Protein AF-A0A667I3E1-F1 (afdb_monomer_lite)

InterPro domains:
  IPR006968 Root UVB sensitive family [PTHR12770] (97-320)
  IPR054549 Protein root UVB sensitive/RUS domain [PF04884] (97-168)
  IPR055412 Root UVB sensitive protein, C-terminal [PF24160] (170-325)

pLDDT: mean 79.39, std 20.05, range [26.83, 97.62]

Organism: Lynx canadensis (NCBI:txid61383)

Foldseek 3Di:
DPDPVPPPDAQKWKDFFPDDIKGWDQDPVQWIDIDPPPPPVCPVVVLDDDPPPDDDDDDDDDDDDDDPPPVVVVVVVDDPPPPVVDDPCVVVVVVVVVVVVVVVVVVVVVVCVVCCVVQVVPVPSVVVCVVVVVVVVVVVVVVVQLVDQDQAAELQLLLVQLLCCFAPVAGAFSNRSSVVGDPDDVPDDDQAEAAADTVCVQGGGNVSVCLQPPLDDAQKGWDQDPPSSYIYMAGAPPQALLSRSLSSSLSSLVVVLCDPRHGDPQSVVLSCVVVVDDPDDRSVSSNSSVVVCVVVVVSSVVSSVVSRHDSRDHNYDHGRMHMDGNPDPPPPPD

Sequence (334 aa):
MADASTLNRPLCCEQFGSGAARGCFAAADGSLQWEAWGWRWWDFSGAFTVKPQRLAGGAGGALGTASPPLSSLIAVFLPQGFPDSVSPDYLPYQLWDSVQETLVNLAGLLVSLLMLPLVSDCPGFSLGCFFFLTALHIYANYRAVRALVIETLNEGRLRLVLKHFLQRGEVLGPTSANQMEPLWTGFWPSQSLSLGVPLHRLTSSVFDLQQLVEGHQEPYLLRWDLSQNQVQVVLSQMAGPETILRAATHGLVLEALQGDGPLPRGLEELRNQVWAGPEKDNWVIVRDTHQVLDKLFPKFLKGLQDAGWKTEKHQLEVDEWRATWLLSPEKKVL

Secondary structure (DSSP, 8-state):
---GGGTT--SEEEEETTS--EEEEE-TTSBEEEPPP---TTGGGTT----------------------THHHHHHHSPTTTTTTS-TTHHHHHHHHHHHHHHHHHHHHHHHHHHHHHHTT-HHHHHHHHHHHHHHHHHHHHHHHHH----B--HHHHHHHHHHHHHHS-PPPHHHHHHHS-S--TTS---EEEES--HHHH-SBHHHHHHHHTT--SSEEEEEETTTTEEEEEEBTT--HHHHHHHHHHHHHHHHHHS-S---HHHHHHHHHHHT-TTS-HHHHHHHHHHHHHHHHHHHHHHHHHTT-BSSS----B-SEEEEE---------

Radius of gyration: 28.61 Å; chains: 1; bounding box: 78×68×72 Å

Structure (mmCIF, N/CA/C/O backbone):
data_AF-A0A667I3E1-F1
#
_entry.id   AF-A0A667I3E1-F1
#
loop_
_atom_site.group_PDB
_atom_site.id
_atom_site.type_symbol
_atom_site.label_atom_id
_atom_site.label_alt_id
_atom_site.label_comp_id
_atom_site.label_asym_id
_atom_site.label_entity_id
_atom_site.label_seq_id
_atom_site.pdbx_PDB_ins_code
_atom_site.Cartn_x
_atom_site.Cartn_y
_atom_site.Cartn_z
_atom_site.occupancy
_atom_site.B_iso_or_equiv
_atom_site.auth_seq_id
_atom_site.auth_comp_id
_atom_site.auth_asym_id
_atom_site.auth_atom_id
_atom_site.pdbx_PDB_model_num
ATOM 1 N N . MET A 1 1 ? -22.985 -8.022 45.041 1.00 30.23 1 MET A N 1
ATOM 2 C CA . MET A 1 1 ? -21.554 -8.366 45.149 1.00 30.23 1 MET A CA 1
ATOM 3 C C . MET A 1 1 ? -21.018 -8.462 43.734 1.00 30.23 1 MET A C 1
ATOM 5 O O . MET A 1 1 ? -21.338 -9.422 43.052 1.00 30.23 1 MET A O 1
ATOM 9 N N . ALA A 1 2 ? -20.358 -7.406 43.255 1.00 29.61 2 ALA A N 1
ATOM 10 C CA . ALA A 1 2 ? -19.676 -7.431 41.965 1.00 29.61 2 ALA A CA 1
ATOM 11 C C . ALA A 1 2 ? -18.356 -8.191 42.140 1.00 29.61 2 ALA A C 1
ATOM 13 O O . ALA A 1 2 ? -17.664 -7.993 43.138 1.00 29.61 2 ALA A O 1
ATOM 14 N N . ASP A 1 3 ? -18.070 -9.096 41.214 1.00 31.75 3 ASP A N 1
ATOM 15 C CA . ASP A 1 3 ? -16.903 -9.965 41.237 1.00 31.75 3 ASP A CA 1
ATOM 16 C C . ASP A 1 3 ? -15.610 -9.140 41.105 1.00 31.75 3 ASP A C 1
ATOM 18 O O . ASP A 1 3 ? -15.440 -8.369 40.156 1.00 31.75 3 ASP A O 1
ATOM 22 N N . ALA A 1 4 ? -14.693 -9.296 42.064 1.00 31.81 4 ALA A N 1
ATOM 23 C CA . ALA A 1 4 ? -13.429 -8.557 42.156 1.00 31.81 4 ALA A CA 1
ATOM 24 C C . ALA A 1 4 ? -12.451 -8.872 40.999 1.00 31.81 4 ALA A C 1
ATOM 26 O O . ALA A 1 4 ? -11.386 -8.267 40.899 1.00 31.81 4 ALA A O 1
ATOM 27 N N . SER A 1 5 ? -12.822 -9.790 40.102 1.00 38.06 5 SER A N 1
ATOM 28 C CA . SER A 1 5 ? -12.090 -10.163 38.889 1.00 38.06 5 SER A CA 1
ATOM 29 C C . SER A 1 5 ? -12.210 -9.149 37.734 1.00 38.06 5 SER A C 1
ATOM 31 O O . SER A 1 5 ? -11.405 -9.187 36.802 1.00 38.06 5 SER A O 1
ATOM 33 N N . THR A 1 6 ? -13.172 -8.216 37.786 1.00 42.34 6 THR A N 1
ATOM 34 C CA . THR A 1 6 ? -13.387 -7.205 36.724 1.00 42.34 6 THR A CA 1
ATOM 35 C C . THR A 1 6 ? -12.554 -5.929 36.857 1.00 42.34 6 THR A C 1
ATOM 37 O O . THR A 1 6 ? -12.471 -5.174 35.893 1.00 42.34 6 THR A O 1
ATOM 40 N N . LEU A 1 7 ? -11.891 -5.684 37.994 1.00 46.09 7 LEU A N 1
ATOM 41 C CA . LEU A 1 7 ? -11.218 -4.398 38.237 1.00 46.09 7 LEU A CA 1
ATOM 42 C C . LEU A 1 7 ? -9.814 -4.271 37.609 1.00 46.09 7 LEU A C 1
ATOM 44 O O . LEU A 1 7 ? -9.254 -3.183 37.619 1.00 46.09 7 LEU A O 1
ATOM 48 N N . ASN A 1 8 ? -9.250 -5.358 37.068 1.00 56.66 8 ASN A N 1
ATOM 49 C CA . ASN A 1 8 ? -7.855 -5.415 36.597 1.00 56.66 8 ASN A CA 1
ATOM 50 C C . ASN A 1 8 ? -7.697 -5.817 35.120 1.00 56.66 8 ASN A C 1
ATOM 52 O O . ASN A 1 8 ? -6.588 -6.132 34.689 1.00 56.66 8 ASN A O 1
ATOM 56 N N . ARG A 1 9 ? -8.778 -5.853 34.329 1.00 69.50 9 ARG A N 1
ATOM 57 C CA . ARG A 1 9 ? -8.648 -6.110 32.887 1.00 69.50 9 ARG A CA 1
ATOM 58 C C . ARG A 1 9 ? -8.286 -4.814 32.153 1.00 69.50 9 ARG A C 1
ATOM 60 O O . ARG A 1 9 ? -8.956 -3.808 32.383 1.00 69.50 9 ARG A O 1
ATOM 67 N N . PRO A 1 10 ? -7.264 -4.825 31.278 1.00 80.75 10 PRO A N 1
ATOM 68 C CA . PRO A 1 10 ? -6.923 -3.658 30.477 1.00 80.75 10 PRO A CA 1
ATOM 69 C C . PRO A 1 10 ? -8.082 -3.299 29.538 1.00 80.75 10 PRO A C 1
ATOM 71 O O . PRO A 1 10 ? -8.736 -4.179 28.976 1.00 80.75 10 PRO A O 1
ATOM 74 N N . LEU A 1 11 ? -8.339 -2.000 29.376 1.00 86.69 11 LEU A N 1
ATOM 75 C CA . LEU A 1 11 ? -9.376 -1.469 28.479 1.00 86.69 11 LEU A CA 1
ATOM 76 C C . LEU A 1 11 ? -9.001 -1.657 27.010 1.00 86.69 11 LEU A C 1
ATOM 78 O O . LEU A 1 11 ? -9.856 -1.833 26.144 1.00 86.69 11 LEU A O 1
ATOM 82 N N . CYS A 1 12 ? -7.708 -1.604 26.731 1.00 88.69 12 CYS A N 1
ATOM 83 C CA . CYS A 1 12 ? -7.139 -1.850 25.425 1.00 88.69 12 CYS A CA 1
ATOM 84 C C . CYS A 1 12 ? -5.748 -2.454 25.574 1.00 88.69 12 CYS A C 1
ATOM 86 O O . CYS A 1 12 ? -5.124 -2.331 26.624 1.00 88.69 12 CYS A O 1
ATOM 88 N N . CYS A 1 13 ? -5.265 -3.112 24.530 1.00 90.81 13 CYS A N 1
ATOM 89 C CA . CYS A 1 13 ? -3.910 -3.636 24.464 1.00 90.81 13 CYS A CA 1
ATOM 90 C C . CYS A 1 13 ? -3.314 -3.323 23.096 1.00 90.81 13 CYS A C 1
ATOM 92 O O . CYS A 1 13 ? -4.041 -3.293 22.104 1.00 90.81 13 CYS A O 1
ATOM 94 N N . GLU A 1 14 ? -2.000 -3.152 23.034 1.00 91.81 14 GLU A N 1
ATOM 95 C CA . GLU A 1 14 ? -1.235 -3.071 21.787 1.00 91.81 14 GLU A CA 1
ATOM 96 C C . GLU A 1 14 ? -0.091 -4.092 21.797 1.00 91.81 14 GLU A C 1
ATOM 98 O O . GLU A 1 14 ? 0.457 -4.413 22.850 1.00 91.81 14 GLU A O 1
ATOM 103 N N . GLN A 1 15 ? 0.267 -4.624 20.636 1.00 90.25 15 GLN A N 1
ATOM 104 C CA . GLN A 1 15 ? 1.327 -5.612 20.456 1.00 90.25 15 GLN A CA 1
ATOM 105 C C . GLN A 1 15 ? 2.075 -5.300 19.161 1.00 90.25 15 GLN A C 1
ATOM 107 O O . GLN A 1 15 ? 1.447 -4.967 18.160 1.00 90.25 15 GLN A O 1
ATOM 112 N N . PHE A 1 16 ? 3.400 -5.424 19.178 1.00 88.56 16 PHE A N 1
ATOM 113 C CA . PHE A 1 16 ? 4.232 -5.330 17.981 1.00 88.56 16 PHE A CA 1
ATOM 114 C C . PHE A 1 16 ? 4.726 -6.721 17.583 1.00 88.56 16 PHE A C 1
ATOM 116 O O . PHE A 1 16 ? 5.379 -7.389 18.394 1.00 88.56 16 PHE A O 1
ATOM 123 N N . GLY A 1 17 ? 4.405 -7.160 16.364 1.00 85.94 17 GLY A N 1
ATOM 124 C CA . GLY A 1 17 ? 4.820 -8.464 15.848 1.00 85.94 17 GLY A CA 1
ATOM 125 C C . GLY A 1 17 ? 4.435 -9.606 16.795 1.00 85.94 17 GLY A C 1
ATOM 126 O O . GLY A 1 17 ? 3.307 -9.679 17.282 1.00 85.94 17 GLY A O 1
ATOM 127 N N . SER A 1 18 ? 5.392 -10.482 17.110 1.00 81.88 18 SER A N 1
ATOM 128 C CA . SER A 1 18 ? 5.218 -11.577 18.078 1.00 81.88 18 SER A CA 1
ATOM 129 C C . SER A 1 18 ? 5.598 -11.213 19.524 1.00 81.88 18 SER A C 1
ATOM 131 O O . SER A 1 18 ? 5.752 -12.109 20.355 1.00 81.88 18 SER A O 1
ATOM 133 N N . GLY A 1 19 ? 5.810 -9.928 19.833 1.00 80.88 19 GLY A N 1
ATOM 134 C CA . GLY A 1 19 ? 6.231 -9.455 21.158 1.00 80.88 19 GLY A CA 1
ATOM 135 C C . GLY A 1 19 ? 5.144 -9.572 22.234 1.00 80.88 19 GLY A C 1
ATOM 136 O O . GLY A 1 19 ? 4.021 -9.977 21.959 1.00 80.88 19 GLY A O 1
ATOM 137 N N . ALA A 1 20 ? 5.452 -9.203 23.480 1.00 83.44 20 ALA A N 1
ATOM 138 C CA . ALA A 1 20 ? 4.442 -9.164 24.540 1.00 83.44 20 ALA A CA 1
ATOM 139 C C . ALA A 1 20 ? 3.427 -8.034 24.296 1.00 83.44 20 ALA A C 1
ATOM 141 O O . ALA A 1 20 ? 3.804 -6.923 23.920 1.00 83.44 20 ALA A O 1
ATOM 142 N N . ALA A 1 21 ? 2.143 -8.316 24.531 1.00 86.31 21 ALA A N 1
ATOM 143 C CA . ALA A 1 21 ? 1.107 -7.293 24.500 1.00 86.31 21 ALA A CA 1
ATOM 144 C C . ALA A 1 21 ? 1.228 -6.371 25.721 1.00 86.31 21 ALA A C 1
ATOM 146 O O . ALA A 1 21 ? 1.493 -6.828 26.833 1.00 86.31 21 ALA A O 1
ATOM 147 N N . ARG A 1 22 ? 1.002 -5.080 25.498 1.00 88.62 22 ARG A N 1
ATOM 148 C CA . ARG A 1 22 ? 1.007 -4.020 26.502 1.00 88.62 22 ARG A CA 1
ATOM 149 C C . ARG A 1 22 ? -0.415 -3.537 26.739 1.00 88.62 22 ARG A C 1
ATOM 151 O O . ARG A 1 22 ? -1.063 -3.082 25.795 1.00 88.62 22 ARG A O 1
ATOM 158 N N . GLY A 1 23 ? -0.882 -3.608 27.982 1.00 88.88 23 GLY A N 1
ATOM 159 C CA . GLY A 1 23 ? -2.202 -3.127 28.382 1.00 88.88 23 GLY A CA 1
ATOM 160 C C . GLY A 1 23 ? -2.281 -1.607 28.560 1.00 88.88 23 GLY A C 1
ATOM 161 O O . GLY A 1 23 ? -1.286 -0.930 28.839 1.00 88.88 23 GLY A O 1
ATOM 162 N N . CYS A 1 24 ? -3.494 -1.078 28.430 1.00 89.38 24 CYS A N 1
ATOM 163 C CA . CYS A 1 24 ? -3.870 0.293 28.740 1.00 89.38 24 CYS A CA 1
ATOM 164 C C . CYS A 1 24 ? -5.027 0.313 29.755 1.00 89.38 24 CYS A C 1
ATOM 166 O O . CYS A 1 24 ? -5.925 -0.535 29.721 1.00 89.38 24 CYS A O 1
ATOM 168 N N . PHE A 1 25 ? -5.027 1.302 30.644 1.00 89.12 25 PHE A N 1
ATOM 169 C CA . PHE A 1 25 ? -5.990 1.478 31.728 1.00 89.12 25 PHE A CA 1
ATOM 170 C C . PHE A 1 25 ? -6.472 2.927 31.789 1.00 89.12 25 PHE A C 1
ATOM 172 O O . PHE A 1 25 ? -5.750 3.851 31.418 1.00 89.12 25 PHE A O 1
ATOM 179 N N . ALA A 1 26 ? -7.691 3.134 32.283 1.00 87.00 26 ALA A N 1
ATOM 180 C CA . ALA A 1 26 ? -8.203 4.472 32.548 1.00 87.00 26 ALA A CA 1
ATOM 181 C C . ALA A 1 26 ? -7.599 5.016 33.844 1.00 87.00 26 ALA A C 1
ATOM 183 O O . ALA A 1 26 ? -7.729 4.399 34.903 1.00 87.00 26 ALA A O 1
ATOM 184 N N . ALA A 1 27 ? -6.985 6.190 33.768 1.00 86.50 27 ALA A N 1
ATOM 185 C CA . ALA A 1 27 ? -6.643 6.978 34.938 1.00 86.50 27 ALA A CA 1
ATOM 186 C C . ALA A 1 27 ? -7.872 7.721 35.483 1.00 86.50 27 ALA A C 1
ATOM 188 O O . ALA A 1 27 ? -8.883 7.895 34.801 1.00 86.50 27 ALA A O 1
ATOM 189 N N . ALA A 1 28 ? -7.775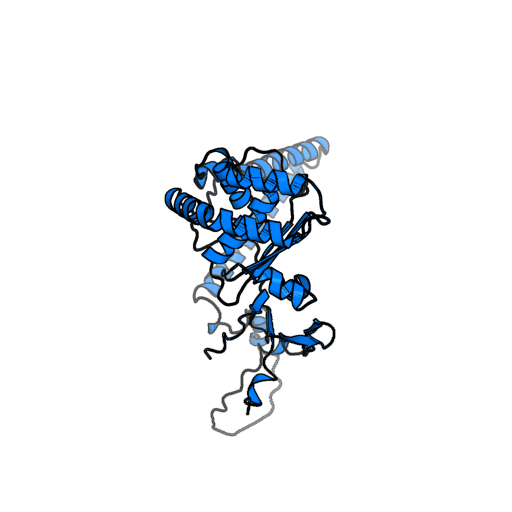 8.192 36.728 1.00 82.31 28 ALA A N 1
ATOM 190 C CA . ALA A 1 28 ? -8.856 8.916 37.398 1.00 82.31 28 ALA A CA 1
ATOM 191 C C . ALA A 1 28 ? -9.227 10.247 36.713 1.00 82.31 28 ALA A C 1
ATOM 193 O O . ALA A 1 28 ? -10.340 10.733 36.890 1.00 82.31 28 ALA A O 1
ATOM 194 N N . ASP A 1 29 ? -8.313 10.823 35.928 1.00 84.19 29 ASP A N 1
ATOM 195 C CA . ASP A 1 29 ? -8.517 12.038 35.130 1.00 84.19 29 ASP A CA 1
ATOM 196 C C . ASP A 1 29 ? -9.099 11.757 33.728 1.00 84.19 29 ASP A C 1
ATOM 198 O O . ASP A 1 29 ? -9.299 12.684 32.947 1.00 84.19 29 ASP A O 1
ATOM 202 N N . GLY A 1 30 ? -9.374 10.488 33.400 1.00 81.44 30 GLY A N 1
ATOM 203 C CA . GLY A 1 30 ? -9.869 10.065 32.089 1.00 81.44 30 GLY A CA 1
ATOM 204 C C . GLY A 1 30 ? -8.783 9.875 31.024 1.00 81.44 30 GLY A C 1
ATOM 205 O O . GLY A 1 30 ? -9.112 9.522 29.886 1.00 81.44 30 GLY A O 1
ATOM 206 N N . SER A 1 31 ? -7.503 10.067 31.362 1.00 87.50 31 SER A N 1
ATOM 207 C CA . SER A 1 31 ? -6.384 9.748 30.470 1.00 87.50 31 SER A CA 1
ATOM 208 C C . SER A 1 31 ? -6.145 8.236 30.375 1.00 87.50 31 SER A C 1
ATOM 210 O O . SER A 1 31 ? -6.500 7.466 31.273 1.00 87.50 31 SER A O 1
ATOM 212 N N . LEU A 1 32 ? -5.556 7.788 29.266 1.00 87.50 32 LEU A N 1
ATOM 213 C CA . LEU A 1 32 ? -5.119 6.405 29.092 1.00 87.50 32 LEU A CA 1
ATOM 214 C C . LEU A 1 32 ? -3.691 6.245 29.613 1.00 87.50 32 LEU A C 1
ATOM 216 O O . LEU A 1 32 ? -2.737 6.787 29.052 1.00 87.50 32 LEU A O 1
ATOM 220 N N . GLN A 1 33 ? -3.544 5.456 30.672 1.00 88.00 33 GLN A N 1
ATOM 221 C CA . GLN A 1 33 ? -2.253 5.031 31.193 1.00 88.00 33 GLN A CA 1
ATOM 222 C C . GLN A 1 33 ? -1.874 3.681 30.614 1.00 88.00 33 GLN A C 1
ATOM 224 O O . GLN A 1 33 ? -2.677 2.756 30.563 1.00 88.00 33 GLN A O 1
ATOM 229 N N . TRP A 1 34 ? -0.624 3.562 30.200 1.00 87.62 34 TRP A N 1
ATOM 230 C CA . TRP A 1 34 ? -0.115 2.359 29.569 1.00 87.62 34 TRP A CA 1
ATOM 231 C C . TRP A 1 34 ? 0.819 1.624 30.515 1.00 87.62 34 TRP A C 1
ATOM 233 O O . TRP A 1 34 ? 1.606 2.258 31.222 1.00 87.62 34 TRP A O 1
ATOM 243 N N . GLU A 1 35 ? 0.788 0.294 30.478 1.00 86.88 35 GLU A N 1
ATOM 244 C CA . GLU A 1 35 ? 1.755 -0.521 31.210 1.00 86.88 35 GLU A CA 1
ATOM 245 C C . GLU A 1 35 ? 3.183 -0.106 30.847 1.00 86.88 35 GLU A C 1
ATOM 247 O O . GLU A 1 35 ? 3.474 0.304 29.717 1.00 86.88 35 GLU A O 1
ATOM 252 N N . ALA A 1 36 ? 4.102 -0.173 31.806 1.00 76.19 36 ALA A N 1
ATOM 253 C CA . ALA A 1 36 ? 5.504 0.036 31.491 1.00 76.19 36 ALA A CA 1
ATOM 254 C C . ALA A 1 36 ? 5.940 -1.074 30.532 1.00 76.19 36 ALA A C 1
ATOM 256 O O . ALA A 1 36 ? 5.776 -2.258 30.826 1.00 76.19 36 ALA A O 1
ATOM 257 N N . TRP A 1 37 ? 6.506 -0.696 29.387 1.00 63.50 37 TRP A N 1
ATOM 258 C CA . TRP A 1 37 ? 7.160 -1.675 28.539 1.00 63.50 37 TRP A CA 1
ATOM 259 C C . TRP A 1 37 ? 8.288 -2.316 29.346 1.00 63.50 37 TRP A C 1
ATOM 261 O O . TRP A 1 37 ? 9.248 -1.641 29.726 1.00 63.50 37 TRP A O 1
ATOM 271 N N . GLY A 1 38 ? 8.184 -3.617 29.597 1.00 50.59 38 GLY A N 1
ATOM 272 C CA . GLY A 1 38 ? 9.293 -4.410 30.103 1.00 50.59 38 GLY A CA 1
ATOM 273 C C . GLY A 1 38 ? 10.354 -4.564 29.018 1.00 50.59 38 GLY A C 1
ATOM 274 O O . GLY A 1 38 ? 10.526 -5.658 28.499 1.00 50.59 38 GLY A O 1
ATOM 275 N N . TRP A 1 39 ? 11.043 -3.481 28.643 1.00 43.84 39 TRP A N 1
ATOM 276 C CA . TRP A 1 39 ? 12.208 -3.538 27.763 1.00 43.84 39 TRP A CA 1
ATOM 277 C C . TRP A 1 39 ? 13.323 -4.277 28.499 1.00 43.84 39 TRP A C 1
ATOM 279 O O . TRP A 1 39 ? 14.148 -3.682 29.191 1.00 43.84 39 TRP A O 1
ATOM 289 N N . ARG A 1 40 ? 13.362 -5.600 28.363 1.00 39.19 40 ARG A N 1
ATOM 290 C CA . ARG A 1 40 ? 14.590 -6.348 28.588 1.00 39.19 40 ARG A CA 1
ATOM 291 C C . ARG A 1 40 ? 15.355 -6.305 27.271 1.00 39.19 40 ARG A C 1
ATOM 293 O O . ARG A 1 40 ? 15.031 -7.015 26.332 1.00 39.19 40 ARG A O 1
ATOM 300 N N . TRP A 1 41 ? 16.400 -5.490 27.210 1.00 37.59 41 TRP A N 1
ATOM 301 C CA . TRP A 1 41 ? 17.408 -5.476 26.137 1.00 37.59 41 TRP A CA 1
ATOM 302 C C . TRP A 1 41 ? 17.938 -6.859 25.685 1.00 37.59 41 TRP A C 1
ATOM 304 O O . TRP A 1 41 ? 18.477 -6.963 24.590 1.00 37.59 41 TRP A O 1
ATOM 314 N N . TRP A 1 42 ? 17.766 -7.925 26.479 1.00 37.28 42 TRP A N 1
ATOM 315 C CA . TRP A 1 42 ? 18.133 -9.302 26.131 1.00 37.28 42 TRP A CA 1
ATOM 316 C C . TRP A 1 42 ? 16.988 -10.132 25.527 1.00 37.28 42 TRP A C 1
ATOM 318 O O . TRP A 1 42 ? 17.209 -11.295 25.209 1.00 37.28 42 TRP A O 1
ATOM 328 N N . ASP A 1 43 ? 15.775 -9.600 25.352 1.00 37.31 43 ASP A N 1
ATOM 329 C CA . ASP A 1 43 ? 14.671 -10.360 24.738 1.00 37.31 43 ASP A CA 1
ATOM 330 C C . ASP A 1 43 ? 14.791 -10.445 23.200 1.00 37.31 43 ASP A C 1
ATOM 332 O O . ASP A 1 43 ? 14.116 -11.256 22.575 1.00 37.31 43 ASP A O 1
ATOM 336 N N . PHE A 1 44 ? 15.760 -9.743 22.594 1.00 36.78 44 PHE A N 1
ATOM 337 C CA . PHE A 1 44 ? 16.277 -10.079 21.256 1.00 36.78 44 PHE A CA 1
ATOM 338 C C . PHE A 1 44 ? 17.177 -11.333 21.253 1.00 36.78 44 PHE A C 1
ATOM 340 O O . PHE A 1 44 ? 17.502 -11.859 20.191 1.00 36.78 44 PHE A O 1
ATOM 347 N N . SER A 1 45 ? 17.552 -11.861 22.425 1.00 30.16 45 SER A N 1
ATOM 348 C CA . SER A 1 45 ? 18.402 -13.055 22.567 1.00 30.16 45 SER A CA 1
ATOM 349 C C . SER A 1 45 ? 17.606 -14.365 22.680 1.00 30.16 45 SER A C 1
ATOM 351 O O . SER A 1 45 ? 18.197 -15.439 22.798 1.00 30.16 45 SER A O 1
ATOM 353 N N . GLY A 1 46 ? 16.269 -14.312 22.616 1.00 32.81 46 GLY A N 1
ATOM 354 C CA . GLY A 1 46 ? 15.390 -15.485 22.714 1.00 32.81 46 GLY A CA 1
ATOM 355 C C . GLY A 1 46 ? 15.473 -16.469 21.538 1.00 32.81 46 GLY A C 1
ATOM 356 O O . GLY A 1 46 ? 14.999 -17.595 21.663 1.00 32.81 46 GLY A O 1
ATOM 357 N N . ALA A 1 47 ? 16.118 -16.096 20.428 1.00 36.97 47 ALA A N 1
ATOM 358 C CA . ALA A 1 47 ? 16.342 -16.993 19.291 1.00 36.97 47 ALA A CA 1
ATOM 359 C C . ALA A 1 47 ? 17.472 -18.021 19.520 1.00 36.97 47 ALA A C 1
ATOM 361 O O . ALA A 1 47 ? 17.637 -18.938 18.721 1.00 36.97 47 ALA A O 1
ATOM 362 N N . PHE A 1 48 ? 18.228 -17.930 20.622 1.00 29.92 48 PHE A N 1
ATOM 363 C CA . PHE A 1 48 ? 19.368 -18.817 20.868 1.00 29.92 48 PHE A CA 1
ATOM 364 C C . PHE A 1 48 ? 19.485 -19.276 22.315 1.00 29.92 48 PHE A C 1
ATOM 366 O O . PHE A 1 48 ? 20.434 -18.954 23.024 1.00 29.92 48 PHE A O 1
ATOM 373 N N . THR A 1 49 ? 18.563 -20.124 22.751 1.00 26.83 49 THR A N 1
ATOM 374 C CA . THR A 1 49 ? 18.895 -21.092 23.802 1.00 26.83 49 THR A CA 1
ATOM 375 C C . THR A 1 49 ? 18.390 -22.466 23.389 1.00 26.83 49 THR A C 1
ATOM 377 O O . THR A 1 49 ? 17.325 -22.926 23.791 1.00 26.83 49 THR A O 1
ATOM 380 N N . VAL A 1 50 ? 19.177 -23.157 22.558 1.00 33.84 50 VAL A N 1
ATOM 381 C CA . VAL A 1 50 ? 19.009 -24.602 22.393 1.00 33.84 50 VAL A CA 1
ATOM 382 C C . VAL A 1 50 ? 19.328 -25.240 23.739 1.00 33.84 50 VAL A C 1
ATOM 384 O O . VAL A 1 50 ? 20.465 -25.224 24.210 1.00 33.84 50 VAL A O 1
ATOM 387 N N . LYS A 1 51 ? 18.297 -25.789 24.377 1.00 27.03 51 LYS A N 1
ATOM 388 C CA . LYS A 1 51 ? 18.415 -26.660 25.542 1.00 27.03 51 LYS A CA 1
ATOM 389 C C . LYS A 1 51 ? 19.150 -27.926 25.082 1.00 27.03 51 LYS A C 1
ATOM 391 O O . LYS A 1 51 ? 18.592 -28.655 24.263 1.00 27.03 51 LYS A O 1
ATOM 396 N N . PRO A 1 52 ? 20.375 -28.219 25.551 1.00 28.44 52 PRO A N 1
ATOM 397 C CA . PRO A 1 52 ? 21.062 -29.424 25.122 1.00 28.44 52 PRO A CA 1
ATOM 398 C C . PRO A 1 52 ? 20.325 -30.625 25.714 1.00 28.44 52 PRO A C 1
ATOM 400 O O . PRO A 1 52 ? 20.290 -30.826 26.933 1.00 28.44 52 PRO A O 1
ATOM 403 N N . GLN A 1 53 ? 19.697 -31.414 24.845 1.00 30.27 53 GLN A N 1
ATOM 404 C CA . GLN A 1 53 ? 19.121 -32.690 25.225 1.00 30.27 53 GLN A CA 1
ATOM 405 C C . GLN A 1 53 ? 20.275 -33.648 25.522 1.00 30.27 53 GLN A C 1
ATOM 407 O O . GLN A 1 53 ? 20.995 -34.109 24.642 1.00 30.27 53 GLN A O 1
ATOM 412 N N . ARG A 1 54 ? 20.485 -33.870 26.819 1.00 28.31 54 ARG A N 1
ATOM 413 C CA . ARG A 1 54 ? 21.504 -34.743 27.393 1.00 28.31 54 ARG A CA 1
ATOM 414 C C . ARG A 1 54 ? 21.211 -36.189 26.969 1.00 28.31 54 ARG A C 1
ATOM 416 O O . ARG A 1 54 ? 20.387 -36.851 27.594 1.00 28.31 54 ARG A O 1
ATOM 423 N N . LEU A 1 55 ? 21.874 -36.673 25.919 1.00 31.59 55 LEU A N 1
ATOM 424 C CA . LEU A 1 55 ? 21.985 -38.106 25.649 1.00 31.59 55 LEU A CA 1
ATOM 425 C C . LEU A 1 55 ? 23.104 -38.672 26.529 1.00 31.59 55 LEU A C 1
ATOM 427 O O . LEU A 1 55 ? 24.220 -38.159 26.566 1.00 31.59 55 LEU A O 1
ATOM 431 N N . ALA A 1 56 ? 22.750 -39.684 27.311 1.00 32.00 56 ALA A N 1
ATOM 432 C CA . ALA A 1 56 ? 23.629 -40.374 28.234 1.00 32.00 56 ALA A CA 1
ATOM 433 C C . ALA A 1 56 ? 24.620 -41.286 27.494 1.00 32.00 56 ALA A C 1
ATOM 435 O O . ALA A 1 56 ? 24.227 -41.995 26.572 1.00 32.00 56 ALA A O 1
ATOM 436 N N . GLY A 1 57 ? 25.862 -41.348 27.986 1.00 29.02 57 GLY A N 1
ATOM 437 C CA . GLY A 1 57 ? 26.729 -42.513 27.798 1.00 29.02 57 GLY A CA 1
ATOM 438 C C . GLY A 1 57 ? 28.209 -42.215 27.558 1.00 29.02 57 GLY A C 1
ATOM 439 O O . GLY A 1 57 ? 28.575 -41.722 26.502 1.00 29.02 57 GLY A O 1
ATOM 440 N N . GLY A 1 58 ? 29.052 -42.658 28.497 1.00 27.64 58 GLY A N 1
ATOM 441 C CA . GLY A 1 58 ? 30.377 -43.204 28.174 1.00 27.64 58 GLY A CA 1
ATOM 442 C C . GLY A 1 58 ? 31.579 -42.293 28.410 1.00 27.64 58 GLY A C 1
ATOM 443 O O . GLY A 1 58 ? 31.743 -41.270 27.766 1.00 27.64 58 GLY A O 1
ATOM 444 N N . ALA A 1 59 ? 32.437 -42.709 29.337 1.00 30.80 59 ALA A N 1
ATOM 445 C CA . ALA A 1 59 ? 33.637 -42.028 29.803 1.00 30.80 59 ALA A CA 1
ATOM 446 C C . ALA A 1 59 ? 34.866 -42.202 28.888 1.00 30.80 59 ALA A C 1
ATOM 448 O O . ALA A 1 59 ? 35.006 -43.231 28.233 1.00 30.80 59 ALA A O 1
ATOM 449 N N . GLY A 1 60 ? 35.825 -41.271 29.003 1.00 27.72 60 GLY A N 1
ATOM 450 C CA . GLY A 1 60 ? 37.254 -41.575 28.851 1.00 27.72 60 GLY A CA 1
ATOM 451 C C . GLY A 1 60 ? 38.072 -40.635 27.958 1.00 27.72 60 GLY A C 1
ATOM 452 O O . GLY A 1 60 ? 38.004 -40.732 26.744 1.00 27.72 60 GLY A O 1
ATOM 453 N N . GLY A 1 61 ? 38.966 -39.854 28.578 1.00 27.11 61 GLY A N 1
ATOM 454 C CA . GLY A 1 61 ? 40.350 -39.749 28.095 1.00 27.11 61 GLY A CA 1
ATOM 455 C C . GLY A 1 61 ? 40.778 -38.537 27.254 1.00 27.11 61 GLY A C 1
ATOM 456 O O . GLY A 1 61 ? 40.548 -38.485 26.058 1.00 27.11 61 GLY A O 1
ATOM 457 N N . ALA A 1 62 ? 41.603 -37.708 27.901 1.00 29.92 62 ALA A N 1
ATOM 458 C CA . ALA A 1 62 ? 42.860 -37.131 27.406 1.00 29.92 62 ALA A CA 1
ATOM 459 C C . ALA A 1 62 ? 42.885 -35.909 26.457 1.00 29.92 62 ALA A C 1
ATOM 461 O O . ALA A 1 62 ? 42.142 -35.744 25.499 1.00 29.92 62 ALA A O 1
ATOM 462 N N . LEU A 1 63 ? 43.861 -35.071 26.810 1.00 40.31 63 LEU A N 1
ATOM 463 C CA . LEU A 1 63 ? 44.323 -33.795 26.285 1.00 40.31 63 LEU A CA 1
ATOM 464 C C . LEU A 1 63 ? 44.808 -33.898 24.827 1.00 40.31 63 LEU A C 1
ATOM 466 O O . LEU A 1 63 ? 45.649 -34.737 24.513 1.00 40.31 63 LEU A O 1
ATOM 470 N N . GLY A 1 64 ? 44.348 -32.989 23.966 1.00 30.91 64 GLY A N 1
ATOM 471 C CA . GLY A 1 64 ? 44.846 -32.835 22.601 1.00 30.91 64 GLY A CA 1
ATOM 472 C C . GLY A 1 64 ? 44.643 -31.406 22.112 1.00 30.91 64 GLY A C 1
ATOM 473 O O . GLY A 1 64 ? 43.518 -30.933 21.987 1.00 30.91 64 GLY A O 1
ATOM 474 N N . THR A 1 65 ? 45.747 -30.707 21.863 1.00 44.56 65 THR A N 1
ATOM 475 C CA . THR A 1 65 ? 45.801 -29.424 21.159 1.00 44.56 65 THR A CA 1
ATOM 476 C C . THR A 1 65 ? 45.197 -29.585 19.765 1.00 44.56 65 THR A C 1
ATOM 478 O O . THR A 1 65 ? 45.796 -30.241 18.915 1.00 44.56 65 THR A O 1
ATOM 481 N N . ALA A 1 66 ? 44.025 -29.002 19.525 1.00 38.28 66 ALA A N 1
ATOM 482 C CA . ALA A 1 66 ? 43.369 -29.021 18.225 1.00 38.28 66 ALA A CA 1
ATOM 483 C C . ALA A 1 66 ? 43.099 -27.585 17.770 1.00 38.28 66 ALA A C 1
ATOM 485 O O . ALA A 1 66 ? 42.442 -26.807 18.460 1.00 38.28 66 ALA A O 1
ATOM 486 N N . SER A 1 67 ? 43.635 -27.246 16.600 1.00 45.31 67 SER A N 1
ATOM 487 C CA . SER A 1 67 ? 43.233 -26.105 15.779 1.00 45.31 67 SER A CA 1
ATOM 488 C C . SER A 1 67 ? 41.701 -26.009 15.727 1.00 45.31 67 SER A C 1
ATOM 490 O O . SER A 1 67 ? 41.048 -27.058 15.709 1.00 45.31 67 SER A O 1
ATOM 492 N N . PRO A 1 68 ? 41.094 -24.807 15.676 1.00 47.72 68 PRO A N 1
ATOM 493 C CA . PRO A 1 68 ? 39.644 -24.717 15.574 1.00 47.72 68 PRO A CA 1
ATOM 494 C C . PRO A 1 68 ? 39.181 -25.466 14.313 1.00 47.72 68 PRO A C 1
ATOM 496 O O . PRO A 1 68 ? 39.786 -25.293 13.248 1.00 47.72 68 PRO A O 1
ATOM 499 N N . PRO A 1 69 ? 38.154 -26.331 14.410 1.00 57.47 69 PRO A N 1
ATOM 500 C CA . PRO A 1 69 ? 37.671 -27.074 13.262 1.00 57.47 69 PRO A CA 1
ATOM 501 C C . PRO A 1 69 ? 37.099 -26.083 12.249 1.00 57.47 69 PRO A C 1
ATOM 503 O O . PRO A 1 69 ? 36.410 -25.130 12.615 1.00 57.47 69 PRO A O 1
ATOM 506 N N . LEU A 1 70 ? 37.350 -26.333 10.963 1.00 55.25 70 LEU A N 1
ATOM 507 C CA . LEU A 1 70 ? 36.819 -25.558 9.835 1.00 55.25 70 LEU A CA 1
ATOM 508 C C . LEU A 1 70 ? 35.295 -25.305 9.940 1.00 55.25 70 LEU A C 1
ATOM 510 O O . LEU A 1 70 ? 34.793 -24.332 9.382 1.00 55.25 70 LEU A O 1
ATOM 514 N N . SER A 1 71 ? 34.565 -26.134 10.702 1.00 57.66 71 SER A N 1
ATOM 515 C CA . SER A 1 71 ? 33.131 -25.979 10.961 1.00 57.66 71 SER A CA 1
ATOM 516 C C . SER A 1 71 ? 32.768 -24.667 11.663 1.00 57.66 71 SER A C 1
ATOM 518 O O . SER A 1 71 ? 31.694 -24.132 11.406 1.00 57.66 71 SER A O 1
ATOM 520 N N . SER A 1 72 ? 33.644 -24.121 12.514 1.00 60.25 72 SER A N 1
ATOM 521 C CA . SER A 1 72 ? 33.366 -22.875 13.245 1.00 60.25 72 SER A CA 1
ATOM 522 C C . SER A 1 72 ? 33.406 -21.640 12.345 1.00 60.25 72 SER A C 1
ATOM 524 O O . SER A 1 72 ? 32.702 -20.674 12.614 1.00 60.25 72 SER A O 1
ATOM 526 N N . LEU A 1 73 ? 34.193 -21.669 11.265 1.00 58.97 73 LEU A N 1
ATOM 527 C CA . LEU A 1 73 ? 34.216 -20.589 10.273 1.00 58.97 73 LEU A CA 1
ATOM 528 C C . LEU A 1 73 ? 33.009 -20.674 9.336 1.00 58.97 73 LEU A C 1
ATOM 530 O O . LEU A 1 73 ? 32.414 -19.652 9.022 1.00 58.97 73 LEU A O 1
ATOM 534 N N . ILE A 1 74 ? 32.602 -21.884 8.948 1.00 63.16 74 ILE A N 1
ATOM 535 C CA . ILE A 1 74 ? 31.422 -22.107 8.099 1.00 63.16 74 ILE A CA 1
ATOM 536 C C . ILE A 1 74 ? 30.134 -21.665 8.813 1.00 63.16 74 ILE A C 1
ATOM 538 O O . ILE A 1 74 ? 29.253 -21.092 8.179 1.00 63.16 74 ILE A O 1
ATOM 542 N N . ALA A 1 75 ? 30.047 -21.847 10.135 1.00 62.03 75 ALA A N 1
ATOM 543 C CA . ALA A 1 75 ? 28.895 -21.426 10.936 1.00 62.03 75 ALA A CA 1
ATOM 544 C C . ALA A 1 75 ? 28.636 -19.905 10.921 1.00 62.03 75 ALA A C 1
ATOM 546 O O . ALA A 1 75 ? 27.509 -19.489 11.164 1.00 62.03 75 ALA A O 1
ATOM 547 N N . VAL A 1 76 ? 29.647 -19.078 10.614 1.00 70.69 76 VAL A N 1
ATOM 548 C CA . VAL A 1 76 ? 29.489 -17.617 10.457 1.00 70.69 76 VAL A CA 1
ATOM 549 C C . VAL A 1 76 ? 28.774 -17.262 9.149 1.00 70.69 76 VAL A C 1
ATOM 551 O O . VAL A 1 76 ? 28.108 -16.234 9.072 1.00 70.69 76 VAL A O 1
ATOM 554 N N . PHE A 1 77 ? 28.891 -18.112 8.127 1.00 68.94 77 PHE A N 1
ATOM 555 C CA . PHE A 1 77 ? 28.341 -17.879 6.789 1.00 68.94 77 PHE A CA 1
ATOM 556 C C . PHE A 1 77 ? 27.029 -18.627 6.530 1.00 68.94 77 PHE A C 1
ATOM 558 O O . PHE A 1 77 ? 26.476 -18.519 5.439 1.00 68.94 77 PHE A O 1
ATOM 565 N N . LEU A 1 78 ? 26.528 -19.386 7.510 1.00 75.12 78 LEU A N 1
ATOM 566 C CA . LEU A 1 78 ? 25.272 -20.118 7.397 1.00 75.12 78 LEU A CA 1
ATOM 567 C C . LEU A 1 78 ? 24.144 -19.406 8.157 1.00 75.12 78 LEU A C 1
ATOM 569 O O . LEU A 1 78 ? 24.367 -18.886 9.253 1.00 75.12 78 LEU A O 1
ATOM 573 N N . PRO A 1 79 ? 22.916 -19.407 7.611 1.00 69.12 79 PRO A N 1
ATOM 574 C CA . PRO A 1 79 ? 21.754 -18.890 8.315 1.00 69.12 79 PRO A CA 1
ATOM 575 C C . PRO A 1 79 ? 21.486 -19.689 9.596 1.00 69.12 79 PRO A C 1
ATOM 577 O O . PRO A 1 79 ? 21.817 -20.872 9.717 1.00 69.12 79 PRO A O 1
ATOM 580 N N . GLN A 1 80 ? 20.872 -19.034 10.579 1.00 70.44 80 GLN A N 1
ATOM 581 C CA . GLN A 1 80 ? 20.590 -19.657 11.871 1.00 70.44 80 GLN A CA 1
ATOM 582 C C . GLN A 1 80 ? 19.680 -20.876 11.709 1.00 70.44 80 GLN A C 1
ATOM 584 O O . GLN A 1 80 ? 18.681 -20.812 10.997 1.00 70.44 80 GLN A O 1
ATOM 589 N N . GLY A 1 81 ? 20.012 -21.983 12.380 1.00 67.25 81 GLY A N 1
ATOM 590 C CA . GLY A 1 81 ? 19.226 -23.221 12.321 1.00 67.25 81 GLY A CA 1
ATOM 591 C C . GLY A 1 81 ? 19.446 -24.072 11.064 1.00 67.25 81 GLY A C 1
ATOM 592 O O . GLY A 1 81 ? 18.681 -25.003 10.836 1.00 67.25 81 GLY A O 1
ATOM 593 N N . PHE A 1 82 ? 20.470 -23.778 10.253 1.00 70.62 82 PHE A N 1
ATOM 594 C CA . PHE A 1 82 ? 20.844 -24.614 9.111 1.00 70.62 82 PHE A CA 1
ATOM 595 C C . PHE A 1 82 ? 21.195 -26.050 9.561 1.00 70.62 82 PHE A C 1
ATOM 597 O O . PHE A 1 82 ? 21.927 -26.202 10.547 1.00 70.62 82 PHE A O 1
ATOM 604 N N . PRO A 1 83 ? 20.763 -27.103 8.837 1.00 70.56 83 PRO A N 1
ATOM 605 C CA . PRO A 1 83 ? 20.025 -27.091 7.564 1.00 70.56 83 PRO A CA 1
ATOM 606 C C . PRO A 1 83 ? 18.494 -27.017 7.690 1.00 70.56 83 PRO A C 1
ATOM 608 O O . PRO A 1 83 ? 17.830 -26.760 6.693 1.00 70.56 83 PRO A O 1
ATOM 611 N N . ASP A 1 84 ? 17.927 -27.211 8.881 1.00 74.31 84 ASP A N 1
ATOM 612 C CA . ASP A 1 84 ? 16.474 -27.365 9.067 1.00 74.31 84 ASP A CA 1
ATOM 613 C C . ASP A 1 84 ? 15.680 -26.062 8.848 1.00 74.31 84 ASP A C 1
ATOM 615 O O . ASP A 1 84 ? 14.462 -26.091 8.670 1.00 74.31 84 ASP A O 1
ATOM 619 N N . SER A 1 85 ? 16.359 -24.912 8.861 1.00 71.19 85 SER A N 1
ATOM 620 C CA . SER A 1 85 ? 15.762 -23.588 8.650 1.00 71.19 85 SER A CA 1
ATOM 621 C C . SER A 1 85 ? 15.697 -23.134 7.190 1.00 71.19 85 SER A C 1
ATOM 623 O O . SER A 1 85 ? 15.095 -22.094 6.911 1.00 71.19 85 SER A O 1
ATOM 625 N N . VAL A 1 86 ? 16.303 -23.875 6.257 1.00 77.25 86 VAL A N 1
ATOM 626 C CA . VAL A 1 86 ? 16.349 -23.503 4.837 1.00 77.25 86 VAL A CA 1
ATOM 627 C C . VAL A 1 86 ? 15.776 -24.597 3.948 1.00 77.25 86 VAL A C 1
ATOM 629 O O . VAL A 1 86 ? 15.720 -25.768 4.315 1.00 77.25 86 VAL A O 1
ATOM 632 N N . SER A 1 87 ? 15.341 -24.215 2.747 1.00 80.62 87 SER A N 1
ATOM 633 C CA . SER A 1 87 ? 14.923 -25.193 1.748 1.00 80.62 87 SER A CA 1
ATOM 634 C C . SER A 1 87 ? 16.102 -26.100 1.352 1.00 80.62 87 SER A C 1
ATOM 636 O O . SER A 1 87 ? 17.249 -25.641 1.330 1.00 80.62 87 SER A O 1
ATOM 638 N N . PRO A 1 88 ? 15.849 -27.369 0.978 1.00 80.12 88 PRO A N 1
ATOM 639 C CA . PRO A 1 88 ? 16.899 -28.293 0.532 1.00 80.12 88 PRO A CA 1
ATOM 640 C C . PRO A 1 88 ? 17.749 -27.758 -0.634 1.00 80.12 88 PRO A C 1
ATOM 642 O O . PRO A 1 88 ? 18.912 -28.131 -0.780 1.00 80.12 88 PRO A O 1
ATOM 645 N N . ASP A 1 89 ? 17.186 -26.845 -1.428 1.00 80.06 89 ASP A N 1
ATOM 646 C CA . ASP A 1 89 ? 17.832 -26.237 -2.592 1.00 80.06 89 ASP A CA 1
ATOM 647 C C . ASP A 1 89 ? 18.729 -25.037 -2.248 1.00 80.06 89 ASP A C 1
ATOM 649 O O . ASP A 1 89 ? 19.381 -24.497 -3.138 1.00 80.06 89 ASP A O 1
ATOM 653 N N . TYR A 1 90 ? 18.809 -24.621 -0.979 1.00 80.56 90 TYR A N 1
ATOM 654 C CA . TYR A 1 90 ? 19.566 -23.435 -0.562 1.00 80.56 90 TYR A CA 1
ATOM 655 C C . TYR A 1 90 ? 21.061 -23.516 -0.901 1.00 80.56 90 TYR A C 1
ATOM 657 O O . TYR A 1 90 ? 21.601 -22.594 -1.505 1.00 80.56 90 TYR A O 1
ATOM 665 N N . LEU A 1 91 ? 21.739 -24.617 -0.548 1.00 82.31 91 LEU A N 1
ATOM 666 C CA . LEU A 1 91 ? 23.170 -24.774 -0.845 1.00 82.31 91 LEU A CA 1
ATOM 667 C C . LEU A 1 91 ? 23.450 -24.839 -2.359 1.00 82.31 91 LEU A C 1
ATOM 669 O O . LEU A 1 91 ? 24.341 -24.120 -2.815 1.00 82.31 91 LEU A O 1
ATOM 673 N N . PRO A 1 92 ? 22.712 -25.643 -3.156 1.00 83.50 92 PRO A N 1
ATOM 674 C CA . PRO A 1 92 ? 22.801 -25.582 -4.611 1.00 83.50 92 PRO A CA 1
ATOM 675 C C . PRO A 1 92 ? 22.556 -24.176 -5.170 1.00 83.50 92 PRO A C 1
ATOM 677 O O . PRO A 1 92 ? 23.341 -23.716 -5.995 1.00 83.50 92 PRO A O 1
ATOM 680 N N . TYR A 1 93 ? 21.508 -23.486 -4.710 1.00 83.62 93 TYR A N 1
ATOM 681 C CA . TYR A 1 93 ? 21.176 -22.128 -5.142 1.00 83.62 93 TYR A CA 1
ATOM 682 C C . TYR A 1 93 ? 22.321 -21.153 -4.852 1.00 83.62 93 TYR A C 1
ATOM 684 O O . TYR A 1 93 ? 22.792 -20.488 -5.768 1.00 83.62 93 TYR A O 1
ATOM 692 N N . GLN A 1 94 ? 22.833 -21.132 -3.619 1.00 84.50 94 GLN A N 1
ATOM 693 C CA . GLN A 1 94 ? 23.911 -20.232 -3.205 1.00 84.50 94 GLN A CA 1
ATOM 694 C C . GLN A 1 94 ? 25.196 -20.458 -4.011 1.00 84.50 94 GLN A C 1
ATOM 696 O O . GLN A 1 94 ? 25.923 -19.511 -4.316 1.00 84.50 94 GLN A O 1
ATOM 701 N N . LEU A 1 95 ? 25.488 -21.712 -4.366 1.00 86.56 95 LEU A N 1
ATOM 702 C CA . LEU A 1 95 ? 26.645 -22.051 -5.188 1.00 86.56 95 LEU A CA 1
ATOM 703 C C . LEU A 1 95 ? 26.481 -21.537 -6.624 1.00 86.56 95 LEU A C 1
ATOM 705 O O . LEU A 1 95 ? 27.414 -20.942 -7.163 1.00 86.56 95 LEU A O 1
ATOM 709 N N . TRP A 1 96 ? 25.305 -21.725 -7.226 1.00 89.94 96 TRP A N 1
ATOM 710 C CA . TRP A 1 96 ? 25.010 -21.186 -8.556 1.00 89.94 96 TRP A CA 1
ATOM 711 C C . TRP A 1 96 ? 25.019 -19.661 -8.582 1.00 89.94 96 TRP A C 1
ATOM 713 O O . TRP A 1 96 ? 25.584 -19.085 -9.508 1.00 89.94 96 TRP A O 1
ATOM 723 N N . ASP A 1 97 ? 24.468 -19.027 -7.553 1.00 86.06 97 ASP A N 1
ATOM 724 C CA . ASP A 1 97 ? 24.469 -17.576 -7.386 1.00 86.06 97 ASP A CA 1
ATOM 725 C C . ASP A 1 97 ? 25.907 -17.037 -7.278 1.00 86.06 97 ASP A C 1
ATOM 727 O O . ASP A 1 97 ? 26.320 -16.178 -8.053 1.00 86.06 97 ASP A O 1
ATOM 731 N N . SER A 1 98 ? 26.747 -17.662 -6.445 1.00 86.50 98 SER A N 1
ATOM 732 C CA . SER A 1 98 ? 28.166 -17.287 -6.296 1.00 86.50 98 SER A CA 1
ATOM 733 C C . SER A 1 98 ? 28.970 -17.451 -7.597 1.00 86.50 98 SER A C 1
ATOM 735 O O . SER A 1 98 ? 29.823 -16.622 -7.935 1.00 86.50 98 SER A O 1
ATOM 737 N N . VAL A 1 99 ? 28.716 -18.528 -8.352 1.00 92.69 99 VAL A N 1
ATOM 738 C CA . VAL A 1 99 ? 29.342 -18.752 -9.666 1.00 92.69 99 VAL A CA 1
ATOM 739 C C . VAL A 1 99 ? 28.866 -17.705 -10.670 1.00 92.69 99 VAL A C 1
ATOM 741 O O . VAL A 1 99 ? 29.691 -17.151 -11.400 1.00 92.69 99 VAL A O 1
ATOM 744 N N . GLN A 1 100 ? 27.566 -17.404 -10.694 1.00 94.00 100 GLN A N 1
ATOM 745 C CA . GLN A 1 100 ? 26.991 -16.371 -11.552 1.00 94.00 100 GLN A CA 1
ATOM 746 C C . GLN A 1 100 ? 27.638 -15.014 -11.269 1.00 94.00 100 GLN A C 1
ATOM 748 O O . GLN A 1 100 ? 28.128 -14.376 -12.201 1.00 94.00 100 GLN A O 1
ATOM 753 N N . GLU A 1 101 ? 27.696 -14.590 -10.007 1.00 89.81 101 GLU A N 1
ATOM 754 C CA . GLU A 1 101 ? 28.327 -13.329 -9.611 1.00 89.81 101 GLU A CA 1
ATOM 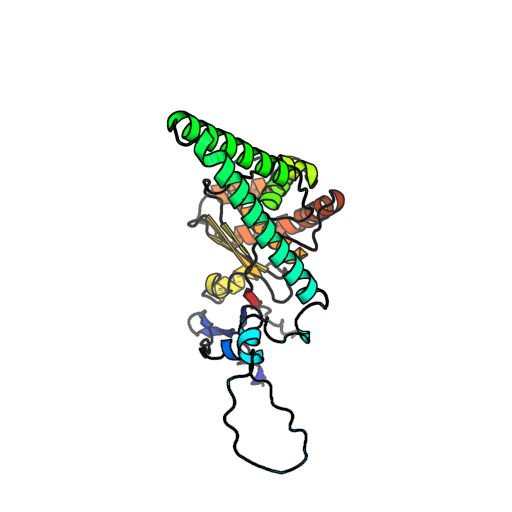755 C C . GLU A 1 101 ? 29.796 -13.269 -10.041 1.00 89.81 101 GLU A C 1
ATOM 757 O O . GLU A 1 101 ? 30.242 -12.276 -10.619 1.00 89.81 101 GLU A O 1
ATOM 762 N N . THR A 1 102 ? 30.550 -14.353 -9.836 1.00 91.81 102 THR A N 1
ATOM 763 C CA . THR A 1 102 ? 31.968 -14.411 -10.220 1.00 91.81 102 THR A CA 1
ATOM 764 C C . THR A 1 102 ? 32.152 -14.302 -11.734 1.00 91.81 102 THR A C 1
ATOM 766 O O . THR A 1 102 ? 33.008 -13.547 -12.200 1.00 91.81 102 THR A O 1
ATOM 769 N N . LEU A 1 103 ? 31.349 -15.027 -12.518 1.00 93.00 103 LEU A N 1
ATOM 770 C CA . LEU A 1 103 ? 31.415 -14.997 -13.981 1.00 93.00 103 LEU A CA 1
ATOM 771 C C . LEU A 1 103 ? 30.999 -13.636 -14.541 1.00 93.00 103 LEU A C 1
ATOM 773 O O . LEU A 1 103 ? 31.654 -13.133 -15.455 1.00 93.00 103 LEU A O 1
ATOM 777 N N . VAL A 1 104 ? 29.955 -13.022 -13.979 1.00 91.12 104 VAL A N 1
ATOM 778 C CA . VAL A 1 104 ? 29.508 -11.674 -14.357 1.00 91.12 104 VAL A CA 1
ATOM 779 C C . VAL A 1 104 ? 30.596 -10.646 -14.049 1.00 91.12 104 VAL A C 1
ATOM 781 O O . VAL A 1 104 ? 30.917 -9.829 -14.913 1.00 91.12 104 VAL A O 1
ATOM 784 N N . ASN A 1 105 ? 31.230 -10.725 -12.877 1.00 91.31 105 ASN A N 1
ATOM 785 C CA . ASN A 1 105 ? 32.333 -9.837 -12.508 1.00 91.31 105 ASN A CA 1
ATOM 786 C C . ASN A 1 105 ? 33.560 -10.029 -13.409 1.00 91.31 105 ASN A C 1
ATOM 788 O O . ASN A 1 105 ? 34.148 -9.048 -13.865 1.00 91.31 105 ASN A O 1
ATOM 792 N N . LEU A 1 106 ? 33.930 -11.275 -13.723 1.00 93.12 106 LEU A N 1
ATOM 793 C CA . LEU A 1 106 ? 35.046 -11.569 -14.624 1.00 93.12 106 LEU A CA 1
ATOM 794 C C . LEU A 1 106 ? 34.773 -11.065 -16.046 1.00 93.12 106 LEU A C 1
ATOM 796 O O . LEU A 1 106 ? 35.646 -10.450 -16.660 1.00 93.12 106 LEU A O 1
ATOM 800 N N . ALA A 1 107 ? 33.564 -11.290 -16.562 1.00 92.06 107 ALA A N 1
ATOM 801 C CA . ALA A 1 107 ? 33.150 -10.769 -17.859 1.00 92.06 107 ALA A CA 1
ATOM 802 C C . ALA A 1 107 ? 33.164 -9.233 -17.866 1.00 92.06 107 ALA A C 1
ATOM 804 O O . ALA A 1 107 ? 33.696 -8.636 -18.800 1.00 92.06 107 ALA A O 1
ATOM 805 N N . GLY A 1 108 ? 32.657 -8.594 -16.808 1.00 90.88 108 GLY A N 1
ATOM 806 C CA . GLY A 1 108 ? 32.702 -7.142 -16.633 1.00 90.88 108 GLY A CA 1
ATOM 807 C C . GLY A 1 108 ? 34.131 -6.592 -16.628 1.00 90.88 108 GLY A C 1
ATOM 808 O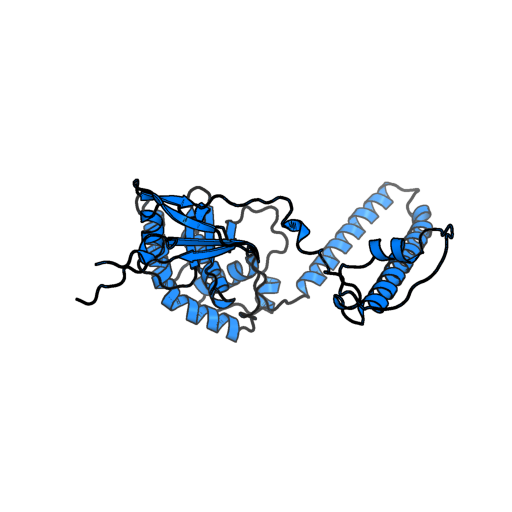 O . GLY A 1 108 ? 34.414 -5.621 -17.331 1.00 90.88 108 GLY A O 1
ATOM 809 N N . LEU A 1 109 ? 35.052 -7.246 -15.913 1.00 91.81 109 LEU A N 1
ATOM 810 C CA . LEU A 1 109 ? 36.477 -6.895 -15.894 1.00 91.81 109 LEU A CA 1
ATOM 811 C C . LEU A 1 109 ? 37.129 -7.056 -17.269 1.00 91.81 109 LEU A C 1
ATOM 813 O O . LEU A 1 109 ? 37.857 -6.168 -17.706 1.00 91.81 109 LEU A O 1
ATOM 817 N N . LEU A 1 110 ? 36.852 -8.157 -17.969 1.00 92.12 110 LEU A N 1
ATOM 818 C CA . LEU A 1 110 ? 37.386 -8.401 -19.308 1.00 92.12 110 LEU A CA 1
ATOM 819 C C . LEU A 1 110 ? 36.881 -7.354 -20.308 1.00 92.12 110 LEU A C 1
ATOM 821 O O . LEU A 1 110 ? 37.671 -6.781 -21.055 1.00 92.12 110 LEU A O 1
ATOM 825 N N . VAL A 1 111 ? 35.578 -7.067 -20.296 1.00 89.94 111 VAL A N 1
ATOM 826 C CA . VAL A 1 111 ? 34.975 -6.024 -21.136 1.00 89.94 111 VAL A CA 1
ATOM 827 C C . VAL A 1 111 ? 35.569 -4.657 -20.801 1.00 89.94 111 VAL A C 1
ATOM 829 O O . VAL A 1 111 ? 35.918 -3.912 -21.714 1.00 89.94 111 VAL A O 1
ATOM 832 N N . SER A 1 112 ? 35.745 -4.342 -19.515 1.00 86.75 112 SER A N 1
ATOM 833 C CA . SER A 1 112 ? 36.379 -3.098 -19.072 1.00 86.75 112 SER A CA 1
ATOM 834 C C . SER A 1 112 ? 37.813 -2.982 -19.590 1.00 86.75 112 SER A C 1
ATOM 836 O O . SER A 1 112 ? 38.151 -1.963 -20.186 1.00 86.75 112 SER A O 1
ATOM 838 N N . LEU A 1 113 ? 38.624 -4.037 -19.465 1.00 88.25 113 LEU A N 1
ATOM 839 C CA . LEU A 1 113 ? 40.011 -4.067 -19.937 1.00 88.25 113 LEU A CA 1
ATOM 840 C C . LEU A 1 113 ? 40.122 -3.840 -21.453 1.00 88.25 113 LEU A C 1
ATOM 842 O O . LEU A 1 113 ? 41.048 -3.173 -21.907 1.00 88.25 113 LEU A O 1
ATOM 846 N N . LEU A 1 114 ? 39.176 -4.374 -22.229 1.00 87.12 114 LEU A N 1
ATOM 847 C CA . LEU A 1 114 ? 39.134 -4.209 -23.685 1.00 87.12 114 LEU A CA 1
ATOM 848 C C . LEU A 1 114 ? 38.601 -2.834 -24.115 1.00 87.12 114 LEU A C 1
ATOM 850 O O . LEU A 1 114 ? 39.040 -2.299 -25.131 1.00 87.12 114 LEU A O 1
ATOM 854 N N . MET A 1 115 ? 37.660 -2.260 -23.361 1.00 81.38 115 MET A N 1
ATOM 855 C CA . MET A 1 115 ? 37.030 -0.973 -23.681 1.00 81.38 115 MET A CA 1
ATOM 856 C C . MET A 1 115 ? 37.835 0.232 -23.195 1.00 81.38 115 MET A C 1
ATOM 858 O O . MET A 1 115 ? 37.787 1.278 -23.841 1.00 81.38 115 MET A O 1
ATOM 862 N N . LEU A 1 116 ? 38.588 0.104 -22.096 1.00 83.94 116 LEU A N 1
ATOM 863 C CA . LEU A 1 116 ? 39.344 1.213 -21.506 1.00 83.94 116 LEU A CA 1
ATOM 864 C C . LEU A 1 116 ? 40.247 1.909 -22.541 1.00 83.94 116 LEU A C 1
ATOM 866 O O . LEU A 1 116 ? 40.107 3.120 -22.697 1.00 83.94 116 LEU A O 1
ATOM 870 N N . PRO A 1 117 ? 41.088 1.200 -23.326 1.00 82.56 117 PRO A N 1
ATOM 871 C CA . PRO A 1 117 ? 41.987 1.842 -24.287 1.00 82.56 117 PRO A CA 1
ATOM 872 C C . PRO A 1 117 ? 41.255 2.555 -25.431 1.00 82.56 117 PRO A C 1
ATOM 874 O O . PRO A 1 117 ? 41.764 3.530 -25.966 1.00 82.56 117 PRO A O 1
ATOM 877 N N . LEU A 1 118 ? 40.051 2.100 -25.796 1.00 79.50 118 LEU A N 1
ATOM 878 C CA . LEU A 1 118 ? 39.252 2.689 -26.879 1.00 79.50 118 LEU A CA 1
ATOM 879 C C . LEU A 1 118 ? 38.601 4.019 -26.479 1.00 79.50 118 LEU A C 1
ATOM 881 O O . LEU A 1 118 ? 38.225 4.815 -27.336 1.00 79.50 118 LEU A O 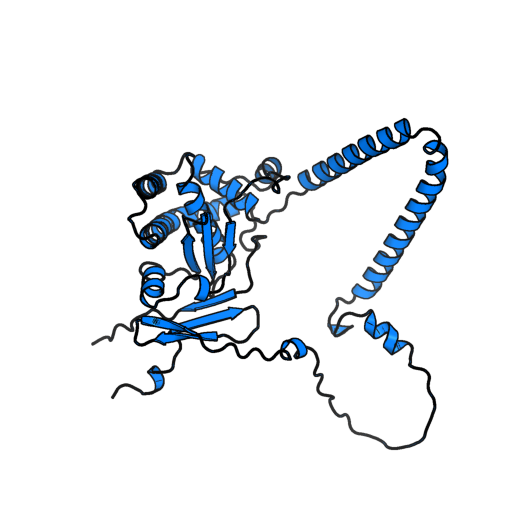1
ATOM 885 N N . VAL A 1 119 ? 38.431 4.238 -25.176 1.00 81.12 119 VAL A N 1
ATOM 886 C CA . VAL A 1 119 ? 37.664 5.356 -24.618 1.00 81.12 119 VAL A CA 1
ATOM 887 C C . VAL A 1 119 ? 38.568 6.333 -23.844 1.00 81.12 119 VAL A C 1
ATOM 889 O O . VAL A 1 119 ? 38.193 7.491 -23.647 1.00 81.12 119 VAL A O 1
ATOM 892 N N . SER A 1 120 ? 39.774 5.903 -23.443 1.00 75.31 120 SER A N 1
ATOM 893 C CA . SER A 1 120 ? 40.666 6.659 -22.549 1.00 75.31 120 SER A CA 1
ATOM 894 C C . SER A 1 120 ? 41.270 7.923 -23.167 1.00 75.31 120 SER A C 1
ATOM 896 O O . SER A 1 120 ? 41.517 8.883 -22.439 1.00 75.31 120 SER A O 1
ATOM 898 N N . ASP A 1 121 ? 41.481 7.960 -24.485 1.00 80.31 121 ASP A N 1
ATOM 899 C CA . ASP A 1 121 ? 42.186 9.070 -25.150 1.00 80.31 121 ASP A CA 1
ATOM 900 C C . ASP A 1 121 ? 41.277 10.268 -25.482 1.00 80.31 121 ASP A C 1
ATOM 902 O O . ASP A 1 121 ? 41.740 11.306 -25.955 1.00 80.31 121 ASP A O 1
ATOM 906 N N . CYS A 1 122 ? 39.966 10.153 -25.240 1.00 83.00 122 CYS A N 1
ATOM 907 C CA . CYS A 1 122 ? 38.978 11.181 -25.573 1.00 83.00 122 CYS A CA 1
ATOM 908 C C . CYS A 1 122 ? 37.957 11.362 -24.434 1.00 83.00 122 CYS A C 1
ATOM 910 O O . CYS A 1 122 ? 36.867 10.786 -24.486 1.00 83.00 122 CYS A O 1
ATOM 912 N N . PRO A 1 123 ? 38.240 12.220 -23.433 1.00 84.12 123 PRO A N 1
ATOM 913 C CA . PRO A 1 123 ? 37.345 12.445 -22.293 1.00 84.12 123 PRO A CA 1
ATOM 914 C C . PRO A 1 123 ? 35.914 12.840 -22.690 1.00 84.12 123 PRO A C 1
ATOM 916 O O . PRO A 1 123 ? 34.956 12.390 -22.070 1.00 84.12 123 PRO A O 1
ATOM 919 N N . GLY A 1 124 ? 35.751 13.631 -23.758 1.00 87.81 124 GLY A N 1
ATOM 920 C CA . GLY A 1 124 ? 34.431 14.004 -24.279 1.00 87.81 124 GLY A CA 1
ATOM 921 C C . GLY A 1 124 ? 33.652 12.825 -24.874 1.00 87.81 124 GLY A C 1
ATOM 922 O O . GLY A 1 124 ? 32.443 12.731 -24.675 1.00 87.81 124 GLY A O 1
ATOM 923 N N . PHE A 1 125 ? 34.337 11.896 -25.549 1.00 86.88 125 PHE A N 1
ATOM 924 C CA . PHE A 1 125 ? 33.727 10.668 -26.067 1.00 86.88 125 PHE A CA 1
ATOM 925 C C . PHE A 1 125 ? 33.322 9.735 -24.923 1.00 86.88 125 PHE A C 1
ATOM 927 O O . PHE A 1 125 ? 32.185 9.273 -24.893 1.00 86.88 125 PHE A O 1
ATOM 934 N N . SER A 1 126 ? 34.204 9.551 -23.935 1.00 85.44 126 SER A N 1
ATOM 935 C CA . SER A 1 126 ? 33.913 8.799 -22.707 1.00 85.44 126 SER A CA 1
ATOM 936 C C . SER A 1 126 ? 32.680 9.331 -21.979 1.00 85.44 126 SER A C 1
ATOM 938 O O . SER A 1 126 ? 31.753 8.579 -21.677 1.00 85.44 126 SER A O 1
ATOM 940 N N . LEU A 1 127 ? 32.619 10.650 -21.778 1.00 89.38 127 LEU A N 1
ATOM 941 C CA . LEU A 1 127 ? 31.487 11.309 -21.135 1.00 89.38 127 LEU A CA 1
ATOM 942 C C . LEU A 1 127 ? 30.193 11.151 -21.953 1.00 89.38 127 LEU A C 1
ATOM 944 O O . LEU A 1 127 ? 29.133 10.876 -21.391 1.00 89.38 127 LEU A O 1
ATOM 948 N N . GLY A 1 128 ? 30.278 11.265 -23.282 1.00 90.81 128 GLY A N 1
ATOM 949 C CA . GLY A 1 128 ? 29.153 11.025 -24.187 1.00 90.81 128 GLY A CA 1
ATOM 950 C C . GLY A 1 128 ? 28.626 9.589 -24.111 1.00 90.81 128 GLY A C 1
ATOM 951 O O . GLY A 1 128 ? 27.423 9.383 -23.938 1.00 90.81 128 GLY A O 1
ATOM 952 N N . CYS A 1 129 ? 29.517 8.595 -24.172 1.00 88.12 129 CYS A N 1
ATOM 953 C CA . CYS A 1 129 ? 29.174 7.182 -24.009 1.00 88.12 129 CYS A CA 1
ATOM 954 C C . CYS A 1 129 ? 28.555 6.903 -22.637 1.00 88.12 129 CYS A C 1
ATOM 956 O O . CYS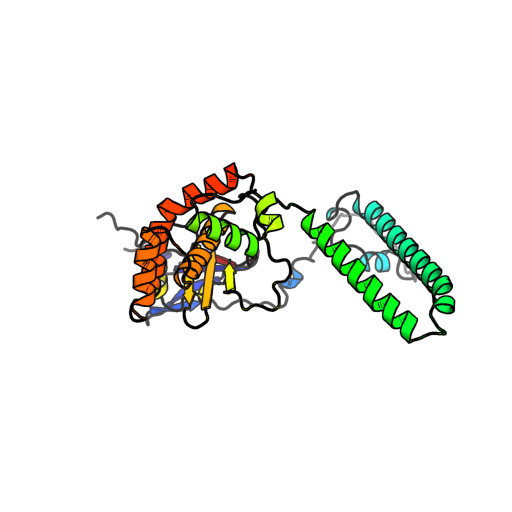 A 1 129 ? 27.551 6.198 -22.567 1.00 88.12 129 CYS A O 1
ATOM 958 N N . PHE A 1 130 ? 29.100 7.482 -21.564 1.00 89.31 130 PHE A N 1
ATOM 959 C CA . PHE A 1 130 ? 28.554 7.343 -20.215 1.00 89.31 130 PHE A CA 1
ATOM 960 C C . PHE A 1 130 ? 27.096 7.808 -20.141 1.00 89.31 130 PHE A C 1
ATOM 962 O O . PHE A 1 130 ? 26.231 7.039 -19.717 1.00 89.31 130 PHE A O 1
ATOM 969 N N . PHE A 1 131 ? 26.791 9.028 -20.594 1.00 94.44 131 PHE A N 1
ATOM 970 C CA . PHE A 1 131 ? 25.418 9.540 -20.557 1.00 94.44 131 PHE A CA 1
ATOM 971 C C . PHE A 1 131 ? 24.479 8.751 -21.470 1.00 94.44 131 PHE A C 1
ATOM 973 O O . PHE A 1 131 ? 23.356 8.446 -21.068 1.00 94.44 131 PHE A O 1
ATOM 980 N N . PHE A 1 132 ? 24.935 8.374 -22.667 1.00 94.19 132 PHE A N 1
ATOM 981 C CA . PHE A 1 132 ? 24.140 7.576 -23.598 1.00 94.19 132 PHE A CA 1
ATOM 982 C C . PHE A 1 132 ? 23.799 6.193 -23.030 1.00 94.19 132 PHE A C 1
ATOM 984 O O . PHE A 1 132 ? 22.629 5.812 -22.997 1.00 94.19 132 PHE A O 1
ATOM 991 N N . LEU A 1 133 ? 24.801 5.454 -22.546 1.00 92.12 133 LEU A N 1
ATOM 992 C CA . LEU A 1 133 ? 24.602 4.123 -21.972 1.00 92.12 133 LEU A CA 1
ATOM 993 C C . LEU A 1 133 ? 23.779 4.186 -20.685 1.00 92.12 133 LEU A C 1
ATOM 995 O O . LEU A 1 133 ? 22.927 3.326 -20.476 1.00 92.12 133 LEU A O 1
ATOM 999 N N . THR A 1 134 ? 23.959 5.223 -19.864 1.00 94.75 134 THR A N 1
ATOM 1000 C CA . THR A 1 134 ? 23.132 5.447 -18.669 1.00 94.75 134 THR A CA 1
ATOM 1001 C C . THR A 1 134 ? 21.675 5.713 -19.047 1.00 94.75 134 THR A C 1
ATOM 1003 O O . THR A 1 134 ? 20.774 5.095 -18.482 1.00 94.75 134 THR A O 1
ATOM 1006 N N . ALA A 1 135 ? 21.418 6.568 -20.040 1.00 96.12 135 ALA A N 1
ATOM 1007 C CA . ALA A 1 135 ? 20.064 6.823 -20.531 1.00 96.12 135 ALA A CA 1
ATOM 1008 C C . ALA A 1 135 ? 19.421 5.554 -21.114 1.00 96.12 135 ALA A C 1
ATOM 1010 O O . ALA A 1 135 ? 18.264 5.253 -20.813 1.00 96.12 135 ALA A O 1
ATOM 1011 N N . LEU A 1 136 ? 20.179 4.774 -21.892 1.00 96.00 136 LEU A N 1
ATOM 1012 C CA . LEU A 1 136 ? 19.734 3.488 -22.428 1.00 96.00 136 LEU A CA 1
ATOM 1013 C C . LEU A 1 136 ? 19.425 2.484 -21.309 1.00 96.00 136 LEU A C 1
ATOM 1015 O O . LEU A 1 136 ? 18.404 1.802 -21.369 1.00 96.00 136 LEU A O 1
ATOM 1019 N N . HIS A 1 137 ? 20.264 2.419 -20.274 1.00 93.75 137 HIS A N 1
ATOM 1020 C CA . HIS A 1 137 ? 20.063 1.553 -19.116 1.00 93.75 137 HIS A CA 1
ATOM 1021 C C . HIS A 1 137 ? 18.803 1.942 -18.334 1.00 93.75 137 HIS A C 1
ATOM 1023 O O . HIS A 1 137 ? 17.968 1.085 -18.044 1.00 93.75 137 HIS A O 1
ATOM 1029 N N . ILE A 1 138 ? 18.615 3.231 -18.040 1.00 93.25 138 ILE A N 1
ATOM 1030 C CA . ILE A 1 138 ? 17.402 3.734 -17.379 1.00 93.25 138 ILE A CA 1
ATOM 1031 C C . ILE A 1 138 ? 16.164 3.422 -18.231 1.00 93.25 138 ILE A C 1
ATOM 1033 O O . ILE A 1 138 ? 15.162 2.947 -17.700 1.00 93.25 138 ILE A O 1
ATOM 1037 N N . TYR A 1 139 ? 16.230 3.613 -19.552 1.00 94.38 139 TYR A N 1
ATOM 1038 C CA . TYR A 1 139 ? 15.131 3.274 -20.459 1.00 94.38 139 TYR A CA 1
ATOM 1039 C C . TYR A 1 139 ? 14.822 1.770 -20.477 1.00 94.38 139 TYR A C 1
ATOM 1041 O O . TYR A 1 139 ? 13.653 1.382 -20.436 1.00 94.38 139 TYR A O 1
ATOM 1049 N N . ALA A 1 140 ? 15.844 0.913 -20.508 1.00 94.12 140 ALA A N 1
ATOM 1050 C CA . ALA A 1 140 ? 15.668 -0.535 -20.459 1.00 94.12 140 ALA A CA 1
ATOM 1051 C C . ALA A 1 140 ? 15.002 -0.971 -19.145 1.00 94.12 140 ALA A C 1
ATOM 1053 O O . ALA A 1 140 ? 14.026 -1.719 -19.184 1.00 94.12 140 ALA A O 1
ATOM 1054 N N . ASN A 1 141 ? 15.447 -0.434 -18.003 1.00 91.31 141 ASN A N 1
ATOM 1055 C CA . ASN A 1 141 ? 14.806 -0.672 -16.707 1.00 91.31 141 ASN A CA 1
ATOM 1056 C C . ASN A 1 141 ? 13.361 -0.162 -16.681 1.00 91.31 141 ASN A C 1
ATOM 1058 O O . ASN A 1 141 ? 12.466 -0.881 -16.244 1.00 91.31 141 ASN A O 1
ATOM 1062 N N . TYR A 1 142 ? 13.098 1.032 -17.219 1.00 90.88 142 TYR A N 1
ATOM 1063 C CA . TYR A 1 142 ? 11.739 1.557 -17.363 1.00 90.88 142 TYR A CA 1
ATOM 1064 C C . TYR A 1 142 ? 10.846 0.593 -18.157 1.00 90.88 142 TYR A C 1
ATOM 1066 O O . TYR A 1 142 ? 9.739 0.267 -17.729 1.00 90.88 142 TYR A O 1
ATOM 1074 N N . ARG A 1 143 ? 11.327 0.093 -19.302 1.00 92.50 143 ARG A N 1
ATOM 1075 C CA . ARG A 1 143 ? 10.589 -0.873 -20.129 1.00 92.50 143 ARG A CA 1
ATOM 1076 C C . ARG A 1 143 ? 10.387 -2.208 -19.415 1.00 92.50 143 ARG A C 1
ATOM 1078 O O . ARG A 1 143 ? 9.303 -2.771 -19.546 1.00 92.50 143 ARG A O 1
ATOM 1085 N N . ALA A 1 144 ? 11.379 -2.683 -18.662 1.00 91.38 144 ALA A N 1
ATOM 1086 C CA . ALA A 1 144 ? 11.283 -3.907 -17.872 1.00 91.38 144 ALA A CA 1
ATOM 1087 C C . ALA A 1 144 ? 10.209 -3.784 -16.779 1.00 91.38 144 ALA A C 1
ATOM 1089 O O . ALA A 1 144 ? 9.311 -4.620 -16.708 1.00 91.38 144 ALA A O 1
ATOM 1090 N N . VAL A 1 145 ? 10.223 -2.695 -16.005 1.00 89.62 145 VAL A N 1
ATOM 1091 C CA . VAL A 1 145 ? 9.205 -2.433 -14.974 1.00 89.62 145 VAL A CA 1
ATOM 1092 C C . VAL A 1 145 ? 7.812 -2.274 -15.599 1.00 89.62 145 VAL A C 1
ATOM 1094 O O . VAL A 1 145 ? 6.850 -2.860 -15.114 1.00 89.62 145 VAL A O 1
ATOM 1097 N N . ARG A 1 146 ? 7.679 -1.571 -16.734 1.00 88.88 146 ARG A N 1
ATOM 1098 C CA . ARG A 1 146 ? 6.394 -1.442 -17.458 1.00 88.88 146 ARG A CA 1
ATOM 1099 C C . ARG A 1 146 ? 5.873 -2.753 -18.052 1.00 88.88 146 ARG A C 1
ATOM 1101 O O . ARG A 1 146 ? 4.675 -2.849 -18.321 1.00 88.88 146 ARG A O 1
ATOM 1108 N N . ALA A 1 147 ? 6.738 -3.735 -18.286 1.00 91.44 147 ALA A N 1
ATOM 1109 C CA . ALA A 1 147 ? 6.336 -5.068 -18.727 1.00 91.44 147 ALA A CA 1
ATOM 1110 C C . ALA A 1 147 ? 5.868 -5.950 -17.556 1.00 91.44 147 ALA A C 1
ATOM 1112 O O . ALA A 1 147 ? 5.105 -6.891 -17.768 1.00 91.44 147 ALA A O 1
ATOM 1113 N N . LEU A 1 148 ? 6.286 -5.635 -16.326 1.00 90.56 148 LEU A N 1
ATOM 1114 C CA . LEU A 1 148 ? 5.925 -6.384 -15.130 1.00 90.56 148 LEU A CA 1
ATOM 1115 C C . LEU A 1 148 ? 4.529 -5.983 -14.632 1.00 90.56 148 LEU A C 1
ATOM 1117 O O . LEU A 1 148 ? 4.361 -5.027 -13.879 1.00 90.56 148 LEU A O 1
ATOM 1121 N N . VAL A 1 149 ? 3.507 -6.738 -15.031 1.00 92.62 149 VAL A N 1
ATOM 1122 C CA . VAL A 1 149 ? 2.137 -6.549 -14.534 1.00 92.62 149 VAL A CA 1
ATOM 1123 C C . VAL A 1 149 ? 1.944 -7.360 -13.253 1.00 92.62 149 VAL A C 1
ATOM 1125 O O . VAL A 1 149 ? 1.686 -8.558 -13.297 1.00 92.62 149 VAL A O 1
ATOM 1128 N N . ILE A 1 150 ? 2.084 -6.703 -12.100 1.00 91.19 150 ILE A N 1
ATOM 1129 C CA . ILE A 1 150 ? 1.810 -7.322 -10.792 1.00 91.19 150 ILE A CA 1
ATOM 1130 C C . ILE A 1 150 ? 0.314 -7.200 -10.468 1.00 91.19 150 ILE A C 1
ATOM 1132 O O . ILE A 1 150 ? -0.260 -6.120 -10.575 1.00 91.19 150 ILE A O 1
ATOM 1136 N N . GLU A 1 151 ? -0.307 -8.294 -10.039 1.00 94.00 151 GLU A N 1
ATOM 1137 C CA . GLU A 1 151 ? -1.748 -8.385 -9.739 1.00 94.00 151 GLU A CA 1
ATOM 1138 C C . GLU A 1 151 ? -2.105 -7.976 -8.297 1.00 94.00 151 GLU A C 1
ATOM 1140 O O . GLU A 1 151 ? -3.245 -8.137 -7.869 1.00 94.00 151 GLU A O 1
ATOM 1145 N N . THR A 1 152 ? -1.141 -7.484 -7.516 1.00 94.06 152 THR A N 1
ATOM 1146 C CA . THR A 1 152 ? -1.331 -7.039 -6.128 1.00 94.06 152 THR A CA 1
ATOM 1147 C C . THR A 1 152 ? -1.338 -5.517 -6.037 1.00 94.06 152 THR A C 1
ATOM 1149 O O . THR A 1 152 ? -0.644 -4.830 -6.791 1.00 94.06 152 THR A O 1
ATOM 1152 N N . LEU A 1 153 ? -2.094 -4.988 -5.077 1.00 93.62 153 LEU A N 1
ATOM 1153 C CA . LEU A 1 153 ? -2.206 -3.551 -4.836 1.00 93.62 153 LEU A CA 1
ATOM 1154 C C . LEU A 1 153 ? -1.116 -3.082 -3.867 1.00 93.62 153 LEU A C 1
ATOM 1156 O O . LEU A 1 153 ? -1.057 -3.552 -2.732 1.00 93.62 153 LEU A O 1
ATOM 1160 N N . ASN A 1 154 ? -0.278 -2.150 -4.316 1.00 91.50 154 ASN A N 1
ATOM 1161 C CA . ASN A 1 154 ? 0.487 -1.258 -3.442 1.00 91.50 154 ASN A CA 1
ATOM 1162 C C . ASN A 1 154 ? -0.347 0.016 -3.168 1.00 91.50 154 ASN A C 1
ATOM 1164 O O . ASN A 1 154 ? -1.443 0.169 -3.720 1.00 91.50 154 ASN A O 1
ATOM 1168 N N . GLU A 1 155 ? 0.150 0.942 -2.344 1.00 90.31 155 GLU A N 1
ATOM 1169 C CA . GLU A 1 155 ? -0.597 2.167 -2.015 1.00 90.31 155 GLU A CA 1
ATOM 1170 C C . GLU A 1 155 ? -0.854 3.050 -3.250 1.00 90.31 155 GLU A C 1
ATOM 1172 O O . GLU A 1 155 ? -1.976 3.511 -3.465 1.00 90.31 155 GLU A O 1
ATOM 1177 N N . GLY A 1 156 ? 0.154 3.242 -4.108 1.00 89.62 156 GLY A N 1
ATOM 1178 C CA . GLY A 1 156 ? 0.044 4.076 -5.310 1.00 89.62 156 GLY A CA 1
ATOM 1179 C C . GLY A 1 156 ? -0.987 3.550 -6.314 1.00 89.62 156 GLY A C 1
ATOM 1180 O O . GLY A 1 156 ? -1.801 4.311 -6.844 1.00 89.62 156 GLY A O 1
ATOM 1181 N N . ARG A 1 157 ? -1.012 2.233 -6.531 1.00 93.00 157 ARG A N 1
ATOM 1182 C CA . ARG A 1 157 ? -2.000 1.541 -7.367 1.00 93.00 157 ARG A CA 1
ATOM 1183 C C . ARG A 1 157 ? -3.380 1.611 -6.750 1.00 93.00 157 ARG A C 1
ATOM 1185 O O . ARG A 1 157 ? -4.326 1.919 -7.468 1.00 93.00 157 ARG A O 1
ATOM 1192 N N . LEU A 1 158 ? -3.503 1.380 -5.443 1.00 94.81 158 LEU A N 1
ATOM 1193 C CA . LEU A 1 158 ? -4.785 1.499 -4.754 1.00 94.81 158 LEU A CA 1
ATOM 1194 C C . LEU A 1 158 ? -5.349 2.916 -4.904 1.00 94.81 158 LEU A C 1
ATOM 1196 O O . LEU A 1 158 ? -6.507 3.066 -5.283 1.00 94.81 158 LEU A O 1
ATOM 1200 N N . ARG A 1 159 ? -4.521 3.947 -4.707 1.00 93.25 159 ARG A N 1
ATOM 1201 C CA . ARG A 1 159 ? -4.884 5.360 -4.896 1.00 93.25 159 ARG A CA 1
ATOM 1202 C C . ARG A 1 159 ? -5.341 5.651 -6.323 1.00 93.25 159 ARG A C 1
ATOM 1204 O O . ARG A 1 159 ? -6.385 6.270 -6.523 1.00 93.25 159 ARG A O 1
ATOM 1211 N N . LEU A 1 160 ? -4.589 5.187 -7.319 1.00 93.50 160 LEU A N 1
ATOM 1212 C CA . LEU A 1 160 ? -4.920 5.356 -8.734 1.00 93.50 160 LEU A CA 1
ATOM 1213 C C . LEU A 1 160 ? -6.254 4.681 -9.096 1.00 93.50 160 LEU A C 1
ATOM 1215 O O . LEU A 1 160 ? -7.123 5.304 -9.710 1.00 93.50 160 LEU A O 1
ATOM 1219 N N . VAL A 1 161 ? -6.413 3.417 -8.706 1.00 96.38 161 VAL A N 1
ATOM 1220 C CA . VAL A 1 161 ? -7.590 2.596 -9.010 1.00 96.38 161 VAL A CA 1
ATOM 1221 C C . VAL A 1 161 ? -8.825 3.129 -8.282 1.00 96.38 161 VAL A C 1
ATOM 1223 O O . VAL A 1 161 ? -9.878 3.274 -8.902 1.00 96.38 161 VAL A O 1
ATOM 1226 N N . LEU A 1 162 ? -8.693 3.498 -7.004 1.00 96.19 162 LEU A N 1
ATOM 1227 C CA . LEU A 1 162 ? -9.766 4.113 -6.224 1.00 96.19 162 LEU A CA 1
ATOM 1228 C C . LEU A 1 162 ? -10.184 5.454 -6.824 1.00 96.19 162 LEU A C 1
ATOM 1230 O O . LEU A 1 162 ? -11.374 5.690 -7.011 1.00 96.19 162 LEU A O 1
ATOM 1234 N N . LYS A 1 163 ? -9.229 6.319 -7.188 1.00 93.88 163 LYS A N 1
ATOM 1235 C CA . LYS A 1 163 ? -9.535 7.595 -7.846 1.00 93.88 163 LYS A CA 1
ATOM 1236 C C . LYS A 1 163 ? -10.326 7.374 -9.133 1.00 93.88 163 LYS A C 1
ATOM 1238 O O . LYS A 1 163 ? -11.322 8.055 -9.350 1.00 93.88 163 LYS A O 1
ATOM 1243 N N . HIS A 1 164 ? -9.924 6.417 -9.967 1.00 95.12 164 HIS A N 1
ATOM 1244 C CA . HIS A 1 164 ? -10.670 6.098 -11.183 1.00 95.12 164 HIS A CA 1
ATOM 1245 C C . HIS A 1 164 ? -12.087 5.595 -10.870 1.00 95.12 164 HIS A C 1
ATOM 1247 O O . HIS A 1 164 ? -13.052 6.078 -11.464 1.00 95.12 164 HIS A O 1
ATOM 1253 N N . PHE A 1 165 ? -12.223 4.709 -9.882 1.00 96.31 165 PHE A N 1
ATOM 1254 C CA . PHE A 1 165 ? -13.509 4.180 -9.436 1.00 96.31 165 PHE A CA 1
ATOM 1255 C C . PHE A 1 165 ? -14.451 5.264 -8.906 1.00 96.31 165 PHE A C 1
ATOM 1257 O O . PHE A 1 165 ? -15.613 5.307 -9.300 1.00 96.31 165 PHE A O 1
ATOM 1264 N N . LEU A 1 166 ? -13.960 6.185 -8.076 1.00 94.56 166 LEU A N 1
ATOM 1265 C CA . LEU A 1 166 ? -14.766 7.294 -7.557 1.00 94.56 166 LEU A CA 1
ATOM 1266 C C . LEU A 1 166 ? -15.258 8.229 -8.673 1.00 94.56 166 LEU A C 1
ATOM 1268 O O . LEU A 1 166 ? -16.353 8.777 -8.572 1.00 94.56 166 LEU A O 1
ATOM 1272 N N . GLN A 1 167 ? -14.476 8.391 -9.743 1.00 93.00 167 GLN A N 1
ATOM 1273 C CA . GLN A 1 167 ? -14.791 9.304 -10.846 1.00 93.00 167 GLN A CA 1
ATOM 1274 C C . GLN A 1 167 ? -15.644 8.674 -11.954 1.00 93.00 167 GLN A C 1
ATOM 1276 O O . GLN A 1 167 ? -16.439 9.369 -12.587 1.00 93.00 167 GLN A O 1
ATOM 1281 N N . ARG A 1 168 ? -15.443 7.385 -12.247 1.00 92.75 168 ARG A N 1
ATOM 1282 C CA . ARG A 1 168 ? -16.047 6.690 -13.400 1.00 92.75 168 ARG A CA 1
ATOM 1283 C C . ARG A 1 168 ? -17.009 5.573 -13.004 1.00 92.75 168 ARG A C 1
ATOM 1285 O O . ARG A 1 168 ? -17.795 5.148 -13.838 1.00 92.75 168 ARG A O 1
ATOM 1292 N N . GLY A 1 169 ? -16.963 5.108 -11.757 1.00 92.62 169 GLY A N 1
ATOM 1293 C CA . GLY A 1 169 ? -17.721 3.945 -11.287 1.00 92.62 169 GLY A CA 1
ATOM 1294 C C . GLY A 1 169 ? -17.140 2.598 -11.728 1.00 92.62 169 GLY A C 1
ATOM 1295 O O . GLY A 1 169 ? -17.727 1.562 -11.428 1.00 92.62 169 GLY A O 1
ATOM 1296 N N . GLU A 1 170 ? -15.995 2.602 -12.411 1.00 93.81 170 GLU A N 1
ATOM 1297 C CA . GLU A 1 170 ? -15.328 1.416 -12.952 1.00 93.81 170 GLU A CA 1
ATOM 1298 C C . GLU A 1 170 ? -13.957 1.223 -12.300 1.00 93.81 170 GLU A C 1
ATOM 1300 O O . GLU A 1 170 ? -13.286 2.184 -11.923 1.00 93.81 170 GLU A O 1
ATOM 1305 N N . VAL A 1 171 ? -13.528 -0.029 -12.159 1.00 96.94 171 VAL A N 1
ATOM 1306 C CA . VAL A 1 171 ? -12.227 -0.381 -11.583 1.00 96.94 171 VAL A CA 1
ATOM 1307 C C . VAL A 1 171 ? -11.242 -0.684 -12.710 1.00 96.94 171 VAL A C 1
ATOM 1309 O O . VAL A 1 171 ? -11.519 -1.501 -13.584 1.00 96.94 171 VAL A O 1
ATOM 1312 N N . LEU A 1 172 ? -10.072 -0.037 -12.691 1.00 96.62 172 LEU A N 1
ATOM 1313 C CA . LEU A 1 172 ? -9.005 -0.322 -13.654 1.00 96.62 172 LEU A CA 1
ATOM 1314 C C . LEU A 1 172 ? -8.426 -1.716 -13.407 1.00 96.62 172 LEU A C 1
ATOM 1316 O O . LEU A 1 172 ? -8.056 -2.030 -12.280 1.00 96.62 172 LEU A O 1
ATOM 1320 N N . GLY A 1 173 ? -8.269 -2.516 -14.462 1.00 96.31 173 GLY A N 1
ATOM 1321 C CA . GLY A 1 173 ? -7.544 -3.786 -14.383 1.00 96.31 173 GLY A CA 1
ATOM 1322 C C . GLY A 1 173 ? -6.026 -3.607 -14.199 1.00 96.31 173 GLY A C 1
ATOM 1323 O O . GLY A 1 173 ? -5.497 -2.528 -14.502 1.00 96.31 173 GLY A O 1
ATOM 1324 N N . PRO A 1 174 ? -5.302 -4.662 -13.771 1.00 96.00 174 PRO A N 1
ATOM 1325 C CA . PRO A 1 174 ? -3.862 -4.618 -13.510 1.00 96.00 174 PRO A CA 1
ATOM 1326 C C . PRO A 1 174 ? -3.034 -4.055 -14.666 1.00 96.00 174 PRO A C 1
ATOM 1328 O O . PRO A 1 174 ? -2.179 -3.200 -14.452 1.00 96.00 174 PRO A O 1
ATOM 1331 N N . THR A 1 175 ? -3.310 -4.463 -15.908 1.00 94.38 175 THR A N 1
ATOM 1332 C CA . THR A 1 175 ? -2.560 -3.996 -17.085 1.00 94.38 175 THR A CA 1
ATOM 1333 C C . THR A 1 175 ? -2.739 -2.498 -17.327 1.00 94.38 175 THR A C 1
ATOM 1335 O O . THR A 1 175 ? -1.757 -1.792 -17.550 1.00 94.38 175 THR A O 1
ATOM 1338 N N . SER A 1 176 ? -3.975 -1.997 -17.252 1.00 94.38 176 SER A N 1
ATOM 1339 C CA . SER A 1 176 ? -4.278 -0.575 -17.452 1.00 94.38 176 SER A CA 1
ATOM 1340 C C . SER A 1 176 ? -3.690 0.280 -16.332 1.00 94.38 176 SER A C 1
ATOM 1342 O O . SER A 1 176 ? -3.068 1.307 -16.604 1.00 94.38 176 SER A O 1
ATOM 1344 N N . ALA A 1 177 ? -3.812 -0.174 -15.081 1.00 93.94 177 ALA A N 1
ATOM 1345 C CA . ALA A 1 177 ? -3.197 0.491 -13.938 1.00 93.94 177 ALA A CA 1
ATOM 1346 C C . ALA A 1 177 ? -1.665 0.521 -14.059 1.00 93.94 177 ALA A C 1
ATOM 1348 O O . ALA A 1 177 ? -1.063 1.566 -13.830 1.00 93.94 177 ALA A O 1
ATOM 1349 N N . ASN A 1 178 ? -1.038 -0.569 -14.516 1.00 93.75 178 ASN A N 1
ATOM 1350 C CA . ASN A 1 178 ? 0.413 -0.646 -14.702 1.00 93.75 178 ASN A CA 1
ATOM 1351 C C . ASN A 1 178 ? 0.950 0.356 -15.738 1.00 93.75 178 ASN A C 1
ATOM 1353 O O . ASN A 1 178 ? 2.087 0.806 -15.623 1.00 93.75 178 ASN A O 1
ATOM 1357 N N . GLN A 1 179 ? 0.157 0.722 -16.751 1.00 92.06 179 GLN A N 1
ATOM 1358 C CA . GLN A 1 179 ? 0.544 1.753 -17.727 1.00 92.06 179 GLN A CA 1
ATOM 1359 C C . GLN A 1 179 ? 0.388 3.177 -17.178 1.00 92.06 179 GLN A C 1
ATOM 1361 O O . GLN A 1 179 ? 1.125 4.076 -17.579 1.00 92.06 179 GLN A O 1
ATOM 1366 N N . MET A 1 180 ? -0.558 3.381 -16.261 1.00 90.50 180 MET A N 1
ATOM 1367 C CA . MET A 1 180 ? -0.881 4.689 -15.686 1.00 90.50 180 MET A CA 1
ATOM 1368 C C . MET A 1 180 ? -0.105 4.997 -14.396 1.00 90.50 180 MET A C 1
ATOM 1370 O O . MET A 1 180 ? -0.003 6.161 -14.015 1.00 90.50 180 MET A O 1
ATOM 1374 N N . GLU A 1 181 ? 0.446 3.983 -13.724 1.00 89.19 181 GLU A N 1
ATOM 1375 C CA . GLU A 1 181 ? 1.197 4.143 -12.476 1.00 89.19 181 GLU A CA 1
ATOM 1376 C C . GLU A 1 181 ? 2.421 5.059 -12.683 1.00 89.19 181 GLU A C 1
ATOM 1378 O O . GLU A 1 181 ? 3.217 4.836 -13.605 1.00 89.19 181 GLU A O 1
ATOM 1383 N N . PRO A 1 182 ? 2.613 6.103 -11.863 1.00 85.19 182 PRO A N 1
ATOM 1384 C CA . PRO A 1 182 ? 3.837 6.889 -11.902 1.00 85.19 182 PRO A CA 1
ATOM 1385 C C . PRO A 1 182 ? 4.997 6.061 -11.331 1.00 85.19 182 PRO A C 1
ATOM 1387 O O . PRO A 1 182 ? 4.957 5.647 -10.181 1.00 85.19 182 PRO A O 1
ATOM 1390 N N . LEU A 1 183 ? 6.052 5.839 -12.123 1.00 81.88 183 LEU A N 1
ATOM 1391 C CA . LEU A 1 183 ? 7.250 5.113 -11.665 1.00 81.88 183 LEU A CA 1
ATOM 1392 C C . LEU A 1 183 ? 8.251 6.007 -10.922 1.00 81.88 183 LEU A C 1
ATOM 1394 O O . LEU A 1 183 ? 9.196 5.512 -10.320 1.00 81.88 183 LEU A O 1
ATOM 1398 N N . TRP A 1 184 ? 8.057 7.327 -10.979 1.00 73.62 184 TRP A N 1
ATOM 1399 C CA . TRP A 1 184 ? 8.951 8.311 -10.379 1.00 73.62 184 TRP A CA 1
ATOM 1400 C C . TRP A 1 184 ? 8.186 9.143 -9.350 1.00 73.62 184 TRP A C 1
ATOM 1402 O O . TRP A 1 184 ? 7.571 10.157 -9.677 1.00 73.62 184 TRP A O 1
ATOM 1412 N N . THR A 1 185 ? 8.180 8.680 -8.102 1.00 65.25 185 THR A N 1
ATOM 1413 C CA . THR A 1 185 ? 7.337 9.236 -7.028 1.00 65.25 185 THR A CA 1
ATOM 1414 C C . THR A 1 185 ? 8.106 10.083 -6.010 1.00 65.25 185 THR A C 1
ATOM 1416 O O . THR A 1 185 ? 7.501 10.917 -5.349 1.00 65.25 185 THR A O 1
ATOM 1419 N N . GLY A 1 186 ? 9.438 9.964 -5.933 1.00 56.44 186 GLY A N 1
ATOM 1420 C CA . GLY A 1 186 ? 10.259 10.545 -4.855 1.00 56.44 186 GLY A CA 1
ATOM 1421 C C . GLY A 1 186 ? 10.362 12.077 -4.773 1.00 56.44 186 GLY A C 1
ATOM 1422 O O . GLY A 1 186 ? 10.985 12.579 -3.845 1.00 56.44 186 GLY A O 1
ATOM 1423 N N . PHE A 1 187 ? 9.777 12.830 -5.709 1.00 54.91 187 PHE A N 1
ATOM 1424 C CA . PHE A 1 187 ? 9.816 14.302 -5.702 1.00 54.91 187 PHE A CA 1
ATOM 1425 C C . PHE A 1 187 ? 8.499 14.960 -5.280 1.00 54.91 187 PHE A C 1
ATOM 1427 O O . PHE A 1 187 ? 8.452 16.182 -5.147 1.00 54.91 187 PHE A O 1
ATOM 1434 N N . TRP A 1 188 ? 7.431 14.184 -5.080 1.00 53.78 188 TRP A N 1
ATOM 1435 C CA . TRP A 1 188 ? 6.097 14.730 -4.845 1.00 53.78 188 TRP A CA 1
ATOM 1436 C C . TRP A 1 188 ? 5.653 14.449 -3.409 1.00 53.78 188 TRP A C 1
ATOM 1438 O O . TRP A 1 188 ? 5.632 13.281 -3.012 1.00 53.78 188 TRP A O 1
ATOM 1448 N N . PRO A 1 189 ? 5.269 15.477 -2.630 1.00 54.66 189 PRO A N 1
ATOM 1449 C CA . PRO A 1 189 ? 4.657 15.254 -1.330 1.00 54.66 189 PRO A CA 1
ATOM 1450 C C . PRO A 1 189 ? 3.335 14.515 -1.552 1.00 54.66 189 PRO A C 1
ATOM 1452 O O . PRO A 1 189 ? 2.398 15.053 -2.137 1.00 54.66 189 PRO A O 1
ATOM 1455 N N . SER A 1 190 ? 3.288 13.253 -1.137 1.00 61.12 190 SER A N 1
ATOM 1456 C CA . SER A 1 190 ? 2.063 12.456 -1.120 1.00 61.12 190 SER A CA 1
ATOM 1457 C C . SER A 1 190 ? 1.545 12.416 0.309 1.00 61.12 190 SER A C 1
ATOM 1459 O O . SER A 1 190 ? 2.340 12.370 1.250 1.00 61.12 190 SER A O 1
ATOM 1461 N N . GLN A 1 191 ? 0.223 12.458 0.482 1.00 66.88 191 GLN A N 1
ATOM 1462 C CA . GLN A 1 191 ? -0.384 12.248 1.792 1.00 66.88 191 GLN A CA 1
ATOM 1463 C C . GLN A 1 191 ? 0.095 10.904 2.349 1.00 66.88 191 GLN A C 1
ATOM 1465 O O . GLN A 1 191 ? 0.043 9.904 1.630 1.00 66.88 191 GLN A O 1
ATOM 1470 N N . SER A 1 192 ? 0.577 10.895 3.594 1.00 79.75 192 SER A N 1
ATOM 1471 C CA . SER A 1 192 ? 1.085 9.673 4.218 1.00 79.75 192 SER A CA 1
ATOM 1472 C C . SER A 1 192 ? -0.070 8.890 4.838 1.00 79.75 192 SER A C 1
ATOM 1474 O O . SER A 1 192 ? -0.755 9.360 5.754 1.00 79.75 192 SER A O 1
ATOM 1476 N N . LEU A 1 193 ? -0.317 7.698 4.303 1.00 90.94 193 LEU A N 1
ATOM 1477 C CA . LEU A 1 193 ? -1.192 6.705 4.904 1.00 90.94 193 LEU A CA 1
ATOM 1478 C C . LEU A 1 193 ? -0.318 5.740 5.706 1.00 90.94 193 LEU A C 1
ATOM 1480 O O . LEU A 1 193 ? 0.520 5.045 5.148 1.00 90.94 193 LEU A O 1
ATOM 1484 N N . SER A 1 194 ? -0.506 5.691 7.021 1.00 92.62 194 SER A N 1
ATOM 1485 C CA . SER A 1 194 ? 0.236 4.775 7.891 1.00 92.62 194 SER A CA 1
ATOM 1486 C C . SER A 1 194 ? -0.705 3.707 8.434 1.00 92.62 194 SER A C 1
ATOM 1488 O O . SER A 1 194 ? -1.607 4.006 9.222 1.00 92.62 194 SER A O 1
ATOM 1490 N N . LEU A 1 195 ? -0.501 2.461 8.006 1.00 94.25 195 LEU A N 1
ATOM 1491 C CA . LEU A 1 195 ? -1.294 1.306 8.420 1.00 94.25 195 LEU A CA 1
ATOM 1492 C C . LEU A 1 195 ? -0.560 0.516 9.502 1.00 94.25 195 LEU A C 1
ATOM 1494 O O . LEU A 1 195 ? 0.632 0.264 9.375 1.00 94.25 195 LEU A O 1
ATOM 1498 N N . GLY A 1 196 ? -1.279 0.077 10.535 1.00 93.56 196 GLY A N 1
ATOM 1499 C CA . GLY A 1 196 ? -0.686 -0.704 11.622 1.00 93.56 196 GLY A CA 1
ATOM 1500 C C . GLY A 1 196 ? 0.150 0.146 12.577 1.00 93.56 196 GLY A C 1
ATOM 1501 O O . GLY A 1 196 ? 1.192 -0.305 13.035 1.00 93.56 196 GLY A O 1
ATOM 1502 N N . VAL A 1 197 ? -0.279 1.375 12.878 1.00 93.06 197 VAL A N 1
ATOM 1503 C CA . VAL A 1 197 ? 0.381 2.213 13.894 1.00 93.06 197 VAL A CA 1
ATOM 1504 C C . VAL A 1 197 ? 0.003 1.763 15.315 1.00 93.06 197 VAL A C 1
ATOM 1506 O O . VAL A 1 197 ? -1.055 1.149 15.500 1.00 93.06 197 VAL A O 1
ATOM 1509 N N . PRO A 1 198 ? 0.813 2.072 16.344 1.00 92.25 198 PRO A N 1
ATOM 1510 C CA . PRO A 1 198 ? 0.448 1.752 17.719 1.00 92.25 198 PRO A CA 1
ATOM 1511 C C . PRO A 1 198 ? -0.757 2.571 18.200 1.00 92.25 198 PRO A C 1
ATOM 1513 O O . PRO A 1 198 ? -0.926 3.740 17.838 1.00 92.25 198 PRO A O 1
ATOM 1516 N N . LEU A 1 199 ? -1.571 1.976 19.075 1.00 91.50 199 LEU A N 1
ATOM 1517 C CA . LEU A 1 199 ? -2.821 2.578 19.540 1.00 91.50 199 LEU A CA 1
ATOM 1518 C C . LEU A 1 199 ? -2.578 3.826 20.398 1.00 91.50 199 LEU A C 1
ATOM 1520 O O . LEU A 1 199 ? -3.333 4.792 20.287 1.00 91.50 199 LEU A O 1
ATOM 1524 N N . HIS A 1 200 ? -1.492 3.867 21.173 1.00 89.56 200 HIS A N 1
ATOM 1525 C CA . HIS A 1 200 ? -1.151 5.040 21.991 1.00 89.56 200 HIS A CA 1
ATOM 1526 C C . HIS A 1 200 ? -0.862 6.314 21.181 1.00 89.56 200 HIS A C 1
ATOM 1528 O O . HIS A 1 200 ? -0.953 7.415 21.720 1.00 89.56 200 HIS A O 1
ATOM 1534 N N . ARG A 1 201 ? -0.506 6.195 19.893 1.00 87.56 201 ARG A N 1
ATOM 1535 C CA . ARG A 1 201 ? -0.338 7.357 19.002 1.00 87.56 201 ARG A CA 1
ATOM 1536 C C . ARG A 1 201 ? -1.692 7.925 18.565 1.00 87.56 201 ARG A C 1
ATOM 1538 O O . ARG A 1 201 ? -1.816 9.122 18.315 1.00 87.56 201 ARG A O 1
ATOM 1545 N N . LEU A 1 202 ? -2.705 7.062 18.498 1.00 86.69 202 LEU A N 1
ATOM 1546 C CA . LEU A 1 202 ? -4.037 7.394 18.009 1.00 86.69 202 LEU A CA 1
ATOM 1547 C C . LEU A 1 202 ? -4.958 7.968 19.088 1.00 86.69 202 LEU A C 1
ATOM 1549 O O . LEU A 1 202 ? -5.935 8.618 18.744 1.00 86.69 202 LEU A O 1
ATOM 1553 N N . THR A 1 203 ? -4.704 7.714 20.371 1.00 86.56 203 THR A N 1
ATOM 1554 C CA . THR A 1 203 ? -5.535 8.225 21.468 1.00 86.56 203 THR A CA 1
ATOM 1555 C C . THR A 1 203 ? -4.767 8.283 22.786 1.00 86.56 203 THR A C 1
ATOM 1557 O O . THR A 1 203 ? -3.977 7.395 23.109 1.00 86.56 203 THR A O 1
ATOM 1560 N N . SER A 1 204 ? -5.026 9.338 23.556 1.00 86.75 204 SER A N 1
ATOM 1561 C CA . SER A 1 204 ? -4.483 9.565 24.898 1.00 86.75 204 SER A CA 1
ATOM 1562 C C . SER A 1 204 ? -5.566 9.612 25.980 1.00 86.75 204 SER A C 1
ATOM 1564 O O . SER A 1 204 ? -5.232 9.690 27.163 1.00 86.75 204 SER A O 1
ATOM 1566 N N . SER A 1 205 ? -6.850 9.546 25.610 1.00 87.56 205 SER A N 1
ATOM 1567 C CA . SER A 1 205 ? -7.980 9.654 26.534 1.00 87.56 205 SER A CA 1
ATOM 1568 C C . SER A 1 205 ? -9.010 8.547 26.300 1.00 87.56 205 SER A C 1
ATOM 1570 O O . SER A 1 205 ? -9.190 8.042 25.188 1.00 87.56 205 SER A O 1
ATOM 1572 N N . VAL A 1 206 ? -9.708 8.158 27.367 1.00 86.94 206 VAL A N 1
ATOM 1573 C CA . VAL A 1 206 ? -10.794 7.170 27.281 1.00 86.94 206 VAL A CA 1
ATOM 1574 C C . VAL A 1 206 ? -11.932 7.704 26.408 1.00 86.94 206 VAL A C 1
ATOM 1576 O O . VAL A 1 206 ? -12.536 6.940 25.661 1.00 86.94 206 VAL A O 1
ATOM 1579 N N . PHE A 1 207 ? -12.189 9.013 26.467 1.00 86.94 207 PHE A N 1
ATOM 1580 C CA . PHE A 1 207 ? -13.205 9.681 25.660 1.00 86.94 207 PHE A CA 1
ATOM 1581 C C . PHE A 1 207 ? -12.894 9.595 24.159 1.00 86.94 207 PHE A C 1
ATOM 1583 O O . PHE A 1 207 ? -13.752 9.180 23.385 1.00 86.94 207 PHE A O 1
ATOM 1590 N N . ASP A 1 208 ? -11.659 9.892 23.750 1.00 86.50 208 ASP A N 1
ATOM 1591 C CA . ASP A 1 208 ? -11.216 9.792 22.353 1.00 86.50 208 ASP A CA 1
ATOM 1592 C C . ASP A 1 208 ? -11.332 8.353 21.842 1.00 86.50 208 ASP A C 1
ATOM 1594 O O . ASP A 1 208 ? -11.797 8.113 20.728 1.00 86.50 208 ASP A O 1
ATOM 1598 N N . LEU A 1 209 ? -10.927 7.379 22.669 1.00 87.75 209 LEU A N 1
ATOM 1599 C CA . LEU A 1 209 ? -11.049 5.963 22.327 1.00 87.75 209 LEU A CA 1
ATOM 1600 C C . LEU A 1 209 ? -12.527 5.551 22.192 1.00 87.75 209 LEU A C 1
ATOM 1602 O O . LEU A 1 209 ? -12.865 4.793 21.287 1.00 87.75 209 LEU A O 1
ATOM 1606 N N . GLN A 1 210 ? -13.412 6.069 23.048 1.00 87.38 210 GLN A N 1
ATOM 1607 C CA . GLN A 1 210 ? -14.856 5.855 22.934 1.00 87.38 210 GLN A CA 1
ATOM 1608 C C . GLN A 1 210 ? -15.419 6.446 21.644 1.00 87.38 210 GLN A C 1
ATOM 1610 O O . GLN A 1 210 ? -16.109 5.725 20.934 1.00 87.38 210 GLN A O 1
ATOM 1615 N N . GLN A 1 211 ? -15.074 7.686 21.291 1.00 86.31 211 GLN A N 1
ATOM 1616 C CA . GLN A 1 211 ? -15.525 8.314 20.041 1.00 86.31 211 GLN A CA 1
ATOM 1617 C C . GLN A 1 211 ? -15.039 7.569 18.791 1.00 86.31 211 GLN A C 1
ATOM 1619 O O . GLN A 1 211 ? -15.757 7.485 17.800 1.00 86.31 211 GLN A O 1
ATOM 1624 N N . LEU A 1 212 ? -13.836 6.994 18.848 1.00 85.88 212 LEU A N 1
ATOM 1625 C CA . LEU A 1 212 ? -13.269 6.172 17.777 1.00 85.88 212 LEU A CA 1
ATOM 1626 C C . LEU A 1 212 ? -14.004 4.846 17.560 1.00 85.88 212 LEU A C 1
ATOM 1628 O O . LEU A 1 212 ? -14.088 4.369 16.430 1.00 85.88 212 LEU A O 1
ATOM 1632 N N . VAL A 1 213 ? -14.486 4.228 18.639 1.00 86.19 213 VAL A N 1
ATOM 1633 C CA . VAL A 1 213 ? -15.196 2.941 18.580 1.00 86.19 213 VAL A CA 1
ATOM 1634 C C . VAL A 1 213 ? -16.704 3.137 18.390 1.00 86.19 213 VAL A C 1
ATOM 1636 O O . VAL A 1 213 ? -17.391 2.274 17.844 1.00 86.19 213 VAL A O 1
ATOM 1639 N N . GLU A 1 214 ? -17.250 4.265 18.835 1.00 81.88 214 GLU A N 1
ATOM 1640 C CA . GLU A 1 214 ? -18.682 4.528 18.803 1.00 81.88 214 GLU A CA 1
ATOM 1641 C C . GLU A 1 214 ? -19.210 4.675 17.367 1.00 81.88 214 GLU A C 1
ATOM 1643 O O . GLU A 1 214 ? -18.772 5.509 16.577 1.00 81.88 214 GLU A O 1
ATOM 1648 N N . GLY A 1 215 ? -20.210 3.857 17.028 1.00 67.38 215 GLY A N 1
ATOM 1649 C CA . GLY A 1 215 ? -20.829 3.863 15.702 1.00 67.38 215 GLY A CA 1
ATOM 1650 C C . GLY A 1 215 ? -20.070 3.062 14.642 1.00 67.38 215 GLY A C 1
ATOM 1651 O O . GLY A 1 215 ? -20.420 3.158 13.466 1.00 67.38 215 GLY A O 1
ATOM 1652 N N . HIS A 1 216 ? -19.076 2.259 15.038 1.00 71.94 216 HIS A N 1
ATOM 1653 C CA . HIS A 1 216 ? -18.253 1.485 14.117 1.00 71.94 216 HIS A CA 1
ATOM 1654 C C . HIS A 1 216 ? -17.908 0.084 14.660 1.00 71.94 216 HIS A C 1
ATOM 1656 O O . HIS A 1 216 ? -17.554 -0.069 15.824 1.00 71.94 216 HIS A O 1
ATOM 1662 N N . GLN A 1 217 ? -18.013 -0.955 13.820 1.00 73.75 217 GLN A N 1
ATOM 1663 C CA . GLN A 1 217 ? -17.728 -2.352 14.198 1.00 73.75 217 GLN A CA 1
ATOM 1664 C C . GLN A 1 217 ? -16.601 -3.008 13.381 1.00 73.75 217 GLN A C 1
ATOM 1666 O O . GLN A 1 217 ? -16.439 -4.226 13.460 1.00 73.75 217 GLN A O 1
ATOM 1671 N N . GLU A 1 218 ? -15.813 -2.262 12.595 1.00 85.75 218 GLU A N 1
ATOM 1672 C CA . GLU A 1 218 ? -14.731 -2.904 11.839 1.00 85.75 218 GLU A CA 1
ATOM 1673 C C . GLU A 1 218 ? -13.490 -3.160 12.713 1.00 85.75 218 GLU A C 1
ATOM 1675 O O . GLU A 1 218 ? -13.264 -2.489 13.726 1.00 85.75 218 GLU A O 1
ATOM 1680 N N . PRO A 1 219 ? -12.628 -4.115 12.317 1.00 92.31 219 PRO A N 1
ATOM 1681 C CA . PRO A 1 219 ? -11.405 -4.444 13.040 1.00 92.31 219 PRO A CA 1
ATOM 1682 C C . PRO A 1 219 ? -10.277 -3.417 12.814 1.00 92.31 219 PRO A C 1
ATOM 1684 O O . PRO A 1 219 ? -9.109 -3.794 12.709 1.00 92.31 219 PRO A O 1
ATOM 1687 N N . TYR A 1 220 ? -10.582 -2.124 12.713 1.00 94.06 220 TYR A N 1
ATOM 1688 C CA . TYR A 1 220 ? -9.582 -1.060 12.615 1.00 94.06 220 TYR A CA 1
ATOM 1689 C C . TYR A 1 220 ? -10.112 0.265 13.171 1.00 94.06 220 TYR A C 1
ATOM 1691 O O . TYR A 1 220 ? -11.307 0.530 13.120 1.00 94.06 220 TYR A O 1
ATOM 1699 N N . LEU A 1 221 ? -9.211 1.107 13.675 1.00 92.69 221 LEU A N 1
ATOM 1700 C CA . LEU A 1 221 ? -9.502 2.479 14.096 1.00 92.69 221 LEU A CA 1
ATOM 1701 C C . LEU A 1 221 ? -8.673 3.441 13.256 1.00 92.69 221 LEU A C 1
ATOM 1703 O O . LEU A 1 221 ? -7.542 3.125 12.886 1.00 92.69 221 LEU A O 1
ATOM 1707 N N . LEU A 1 222 ? -9.219 4.616 12.963 1.00 91.50 222 LEU A N 1
ATOM 1708 C CA . LEU A 1 222 ? -8.578 5.595 12.095 1.00 91.50 222 LEU A CA 1
ATOM 1709 C C . LEU A 1 222 ? -8.650 6.985 12.721 1.00 91.50 222 LEU A C 1
ATOM 1711 O O . LEU A 1 222 ? -9.719 7.436 13.125 1.00 91.50 222 LEU A O 1
ATOM 1715 N N . ARG A 1 223 ? -7.517 7.688 12.745 1.00 89.81 223 ARG A N 1
ATOM 1716 C CA . ARG A 1 223 ? -7.458 9.125 13.032 1.00 89.81 223 ARG A CA 1
ATOM 1717 C C . ARG A 1 223 ? -6.941 9.843 11.802 1.00 89.81 223 ARG A C 1
ATOM 1719 O O . ARG A 1 223 ? -5.948 9.442 11.194 1.00 89.81 223 ARG A O 1
ATOM 1726 N N . TRP A 1 224 ? -7.622 10.925 11.469 1.00 88.50 224 TRP A N 1
ATOM 1727 C CA . TRP A 1 224 ? -7.208 11.821 10.412 1.00 88.50 224 TRP A CA 1
ATOM 1728 C C . TRP A 1 224 ? -6.690 13.115 11.025 1.00 88.50 224 TRP A C 1
ATOM 1730 O O . TRP A 1 224 ? -7.419 13.818 11.730 1.00 88.50 224 TRP A O 1
ATOM 1740 N N . ASP A 1 225 ? -5.413 13.392 10.785 1.00 84.25 225 ASP A N 1
ATOM 1741 C CA . ASP A 1 225 ? -4.770 14.641 11.164 1.00 84.25 225 ASP A CA 1
ATOM 1742 C C . ASP A 1 225 ? -4.736 15.572 9.948 1.00 84.25 225 ASP A C 1
ATOM 1744 O O . ASP A 1 225 ? -3.919 15.418 9.036 1.00 84.25 225 ASP A O 1
ATOM 1748 N N . LEU A 1 226 ? -5.654 16.540 9.946 1.00 78.88 226 LEU A N 1
ATOM 1749 C CA . LEU A 1 226 ? -5.749 17.588 8.930 1.00 78.88 226 LEU A CA 1
ATOM 1750 C C . LEU A 1 226 ? -4.520 18.507 8.922 1.00 78.88 226 LEU A C 1
ATOM 1752 O O . LEU A 1 226 ? -4.153 19.021 7.870 1.00 78.88 226 LEU A O 1
ATOM 1756 N N . SER A 1 227 ? -3.874 18.715 10.074 1.00 78.00 227 SER A N 1
ATOM 1757 C CA . SER A 1 227 ? -2.744 19.644 10.196 1.00 78.00 227 SER A CA 1
ATOM 1758 C C . SER A 1 227 ? -1.458 19.069 9.603 1.00 78.00 227 SER A C 1
ATOM 1760 O O . SER A 1 227 ? -0.705 19.783 8.944 1.00 78.00 227 SER A O 1
ATOM 1762 N N . GLN A 1 228 ? -1.228 17.769 9.808 1.00 77.94 228 GLN A N 1
ATOM 1763 C CA . GLN A 1 228 ? -0.065 17.046 9.288 1.00 77.94 228 GLN A CA 1
ATOM 1764 C C . GLN A 1 228 ? -0.336 16.387 7.933 1.00 77.94 228 GLN A C 1
ATOM 1766 O O . GLN A 1 228 ? 0.563 15.768 7.368 1.00 77.94 228 GLN A O 1
ATOM 1771 N N . ASN A 1 229 ? -1.567 16.497 7.422 1.00 80.19 229 ASN A N 1
ATOM 1772 C CA . ASN A 1 229 ? -2.043 15.768 6.253 1.00 80.19 229 ASN A CA 1
ATOM 1773 C C . ASN A 1 229 ? -1.638 14.284 6.331 1.00 80.19 229 ASN A C 1
ATOM 1775 O O . ASN A 1 229 ? -0.936 13.752 5.469 1.00 80.19 229 ASN A O 1
ATOM 1779 N N . GLN A 1 230 ? -2.020 13.629 7.426 1.00 87.38 230 GLN A N 1
ATOM 1780 C CA . GLN A 1 230 ? -1.665 12.238 7.692 1.00 87.38 230 GLN A CA 1
ATOM 1781 C C . GLN A 1 230 ? -2.902 11.460 8.122 1.00 87.38 230 GLN A C 1
ATOM 1783 O O . GLN A 1 230 ? -3.713 11.929 8.925 1.00 87.38 230 GLN A O 1
ATOM 1788 N N . VAL A 1 231 ? -3.036 10.245 7.596 1.00 91.19 231 VAL A N 1
ATOM 1789 C CA . VAL A 1 231 ? -4.027 9.284 8.078 1.00 91.19 231 VAL A CA 1
ATOM 1790 C C . VAL A 1 231 ? -3.304 8.152 8.781 1.00 91.19 231 VAL A C 1
ATOM 1792 O O . VAL A 1 231 ? -2.440 7.494 8.204 1.00 91.19 231 VAL A O 1
ATOM 1795 N N . GLN A 1 232 ? -3.676 7.919 10.033 1.00 92.81 232 GLN A N 1
ATOM 1796 C CA . GLN A 1 232 ? -3.106 6.872 10.864 1.00 92.81 232 GLN A CA 1
ATOM 1797 C C . GLN A 1 232 ? -4.175 5.826 11.159 1.00 92.81 232 GLN A C 1
ATOM 1799 O O . GLN A 1 232 ? -5.281 6.163 11.586 1.00 92.81 232 GLN A O 1
ATOM 1804 N N . VAL A 1 233 ? -3.840 4.559 10.931 1.00 94.94 233 VAL A N 1
ATOM 1805 C CA . VAL A 1 233 ? -4.751 3.430 11.108 1.00 94.94 233 VAL A CA 1
ATOM 1806 C C . VAL A 1 233 ? -4.156 2.427 12.083 1.00 94.94 233 VAL A C 1
ATOM 1808 O O . VAL A 1 233 ? -3.085 1.866 11.845 1.00 94.94 233 VAL A O 1
ATOM 1811 N N . VAL A 1 234 ? -4.891 2.148 13.152 1.00 95.12 234 VAL A N 1
ATOM 1812 C CA . VAL A 1 234 ? -4.613 1.042 14.070 1.00 95.12 234 VAL A CA 1
ATOM 1813 C C . VAL A 1 234 ? -5.405 -0.172 13.603 1.00 95.12 234 VAL A C 1
ATOM 1815 O O . VAL A 1 234 ? -6.607 -0.080 13.362 1.00 95.12 234 VAL A O 1
ATOM 1818 N N . LEU A 1 235 ? -4.745 -1.321 13.497 1.00 95.81 235 LEU A N 1
ATOM 1819 C CA . LEU A 1 235 ? -5.369 -2.571 13.071 1.00 95.81 235 LEU A CA 1
ATOM 1820 C C . LEU A 1 235 ? -5.651 -3.474 14.273 1.00 95.81 235 LEU A C 1
ATOM 1822 O O . LEU A 1 235 ? -4.829 -3.596 15.183 1.00 95.81 235 LEU A O 1
ATOM 1826 N N . SER A 1 236 ? -6.806 -4.134 14.263 1.00 94.19 236 SER A N 1
ATOM 1827 C CA . SER A 1 236 ? -7.141 -5.165 15.243 1.00 94.19 236 SER A CA 1
ATOM 1828 C C . SER A 1 236 ? -6.283 -6.413 15.043 1.00 94.19 236 SER A C 1
ATOM 1830 O O . SER A 1 236 ? -5.886 -6.724 13.922 1.00 94.19 236 SER A O 1
ATOM 1832 N N . GLN A 1 237 ? -6.092 -7.203 16.098 1.00 90.25 237 GLN A N 1
ATOM 1833 C CA . GLN A 1 237 ? -5.540 -8.564 15.997 1.00 90.25 237 GLN A CA 1
ATOM 1834 C C . GLN A 1 237 ? -6.321 -9.476 15.038 1.00 90.25 237 GLN A C 1
ATOM 1836 O O . GLN A 1 237 ? -5.778 -10.445 14.519 1.00 90.25 237 GLN A O 1
ATOM 1841 N N . MET A 1 238 ? -7.598 -9.171 14.799 1.00 89.81 238 MET A N 1
ATOM 1842 C CA . MET A 1 238 ? -8.458 -9.919 13.878 1.00 89.81 238 MET A CA 1
ATOM 1843 C C . MET A 1 238 ? -8.437 -9.374 12.441 1.00 89.81 238 MET A C 1
ATOM 1845 O O . MET A 1 238 ? -9.153 -9.894 11.588 1.00 89.81 238 MET A O 1
ATOM 1849 N N . ALA A 1 239 ? -7.671 -8.314 12.161 1.00 92.19 239 ALA A N 1
ATOM 1850 C CA . ALA A 1 239 ? -7.651 -7.682 10.847 1.00 92.19 239 ALA A CA 1
ATOM 1851 C C . ALA A 1 239 ? -6.979 -8.591 9.805 1.00 92.19 239 ALA A C 1
ATOM 1853 O O . ALA A 1 239 ? -5.762 -8.785 9.816 1.00 92.19 239 ALA A O 1
ATOM 1854 N N . GLY A 1 240 ? -7.787 -9.128 8.888 1.00 93.31 240 GLY A N 1
ATOM 1855 C CA . GLY A 1 240 ? -7.313 -9.863 7.717 1.00 93.31 240 GLY A CA 1
ATOM 1856 C C . GLY A 1 240 ? -6.967 -8.945 6.533 1.00 93.31 240 GLY A C 1
ATOM 1857 O O . GLY A 1 240 ? -7.147 -7.727 6.618 1.00 93.31 240 GLY A O 1
ATOM 1858 N N . PRO A 1 241 ? -6.530 -9.512 5.392 1.00 93.69 241 PRO A N 1
ATOM 1859 C CA . PRO A 1 241 ? -6.161 -8.742 4.199 1.00 93.69 241 PRO A CA 1
ATOM 1860 C C . PRO A 1 241 ? -7.276 -7.823 3.683 1.00 93.69 241 PRO A C 1
ATOM 1862 O O . PRO A 1 241 ? -7.018 -6.684 3.301 1.00 93.69 241 PRO A O 1
ATOM 1865 N N . GLU A 1 242 ? -8.531 -8.282 3.724 1.00 94.69 242 GLU A N 1
ATOM 1866 C CA . GLU A 1 242 ? -9.690 -7.475 3.329 1.00 94.69 242 GLU A CA 1
ATOM 1867 C C . GLU A 1 242 ? -9.893 -6.275 4.260 1.00 94.69 242 GLU A C 1
ATOM 1869 O O . GLU A 1 242 ? -10.114 -5.161 3.790 1.00 94.69 242 GLU A O 1
ATOM 1874 N N . THR A 1 243 ? -9.758 -6.474 5.575 1.00 94.88 243 THR A N 1
ATOM 1875 C CA . THR A 1 243 ? -9.840 -5.390 6.561 1.00 94.88 243 THR A CA 1
ATOM 1876 C C . THR A 1 243 ? -8.749 -4.353 6.332 1.00 94.88 243 THR A C 1
ATOM 1878 O O . THR A 1 243 ? -9.023 -3.156 6.379 1.00 94.88 243 THR A O 1
ATOM 1881 N N . ILE A 1 244 ? -7.521 -4.795 6.052 1.00 95.69 244 ILE A N 1
ATOM 1882 C CA . ILE A 1 244 ? -6.401 -3.896 5.755 1.00 95.69 244 ILE A CA 1
ATOM 1883 C C . ILE A 1 244 ? -6.693 -3.098 4.483 1.00 95.69 244 ILE A C 1
ATOM 1885 O O . ILE A 1 244 ? -6.552 -1.874 4.474 1.00 95.69 244 ILE A O 1
ATOM 1889 N N . LEU A 1 245 ? -7.163 -3.765 3.426 1.00 96.25 245 LEU A N 1
ATOM 1890 C CA . LEU A 1 245 ? -7.544 -3.112 2.176 1.00 96.25 245 LEU A CA 1
ATOM 1891 C C . LEU A 1 245 ? -8.685 -2.105 2.385 1.00 96.25 245 LEU A C 1
ATOM 1893 O O . LEU A 1 245 ? -8.659 -1.009 1.818 1.00 96.25 245 LEU A O 1
ATOM 1897 N N . ARG A 1 246 ? -9.664 -2.443 3.229 1.00 95.88 246 ARG A N 1
ATOM 1898 C CA . ARG A 1 246 ? -10.760 -1.552 3.619 1.00 95.88 246 ARG A CA 1
ATOM 1899 C C . ARG A 1 246 ? -10.259 -0.330 4.371 1.00 95.88 246 ARG A C 1
ATOM 1901 O O . ARG A 1 246 ? -10.653 0.787 4.040 1.00 95.88 246 ARG A O 1
ATOM 1908 N N . ALA A 1 247 ? -9.372 -0.524 5.340 1.00 95.56 247 ALA A N 1
ATOM 1909 C CA . ALA A 1 247 ? -8.806 0.557 6.129 1.00 95.56 247 ALA A CA 1
ATOM 1910 C C . ALA A 1 247 ? -7.942 1.499 5.275 1.00 95.56 247 ALA A C 1
ATOM 1912 O O . ALA A 1 247 ? -8.058 2.719 5.388 1.00 95.56 247 ALA A O 1
ATOM 1913 N N . ALA A 1 248 ? -7.158 0.943 4.348 1.00 95.88 248 ALA A N 1
ATOM 1914 C CA . ALA A 1 248 ? -6.398 1.721 3.377 1.00 95.88 248 ALA A CA 1
ATOM 1915 C C . ALA A 1 248 ? -7.314 2.515 2.436 1.00 95.88 248 ALA A C 1
ATOM 1917 O O . ALA A 1 248 ? -7.114 3.710 2.226 1.00 95.88 248 ALA A O 1
ATOM 1918 N N . THR A 1 249 ? -8.375 1.877 1.934 1.00 96.00 249 THR A N 1
ATOM 1919 C CA . THR A 1 249 ? -9.403 2.550 1.127 1.00 96.00 249 THR A CA 1
ATOM 1920 C C . THR A 1 249 ? -10.052 3.686 1.914 1.00 96.00 249 THR A C 1
ATOM 1922 O O . THR A 1 249 ? -10.263 4.760 1.360 1.00 96.00 249 THR A O 1
ATOM 1925 N N . HIS A 1 250 ? -10.315 3.492 3.210 1.00 94.81 250 HIS A N 1
ATOM 1926 C CA . HIS A 1 250 ? -10.867 4.536 4.066 1.00 94.81 250 HIS A CA 1
ATOM 1927 C C . HIS A 1 250 ? -9.947 5.758 4.135 1.00 94.81 250 HIS A C 1
ATOM 1929 O O . HIS A 1 250 ? -10.391 6.874 3.862 1.00 94.81 250 HIS A O 1
ATOM 1935 N N . GLY A 1 251 ? -8.659 5.554 4.410 1.00 93.69 251 GLY A N 1
ATOM 1936 C CA . GLY A 1 251 ? -7.703 6.658 4.450 1.00 93.69 251 GLY A CA 1
ATOM 1937 C C . GLY A 1 251 ? -7.580 7.408 3.122 1.00 93.69 251 GLY A C 1
ATOM 1938 O O . GLY A 1 251 ? -7.569 8.636 3.110 1.00 93.69 251 GLY A O 1
ATOM 1939 N N . LEU A 1 252 ? -7.589 6.689 1.999 1.00 93.62 252 LEU A N 1
ATOM 1940 C CA . LEU A 1 252 ? -7.522 7.302 0.669 1.00 93.62 252 LEU A CA 1
ATOM 1941 C C . LEU A 1 252 ? -8.826 8.012 0.258 1.00 93.62 252 LEU A C 1
ATOM 1943 O O . LEU A 1 252 ? -8.790 8.959 -0.527 1.00 93.62 252 LEU A O 1
ATOM 1947 N N . VAL A 1 253 ? -9.986 7.597 0.778 1.00 94.00 253 VAL A N 1
ATOM 1948 C CA . VAL A 1 253 ? -11.237 8.354 0.600 1.00 94.00 253 VAL A CA 1
ATOM 1949 C C . VAL A 1 253 ? -11.159 9.686 1.344 1.00 94.00 253 VAL A C 1
ATOM 1951 O O . VAL A 1 253 ? -11.529 10.706 0.768 1.00 94.00 253 VAL A O 1
ATOM 1954 N N . LEU A 1 254 ? -10.636 9.701 2.574 1.00 91.56 254 LEU A N 1
ATOM 1955 C CA . LEU A 1 254 ? -10.431 10.942 3.334 1.00 91.56 254 LEU A CA 1
ATOM 1956 C C . LEU A 1 254 ? -9.448 11.886 2.625 1.00 91.56 254 LEU A C 1
ATOM 1958 O O . LEU A 1 254 ? -9.692 13.089 2.558 1.00 91.56 254 LEU A O 1
ATOM 1962 N N . GLU A 1 255 ? -8.394 11.348 2.005 1.00 88.69 255 GLU A N 1
ATOM 1963 C CA . GLU A 1 255 ? -7.535 12.108 1.086 1.00 88.69 255 GLU A CA 1
ATOM 1964 C C . GLU A 1 255 ? -8.335 12.705 -0.085 1.00 88.69 255 GLU A C 1
ATOM 1966 O O . GLU A 1 255 ? -8.221 13.894 -0.390 1.00 88.69 255 GLU A O 1
ATOM 1971 N N . ALA A 1 256 ? -9.197 11.913 -0.727 1.00 89.81 256 ALA A N 1
ATOM 1972 C CA . ALA A 1 256 ? -9.999 12.374 -1.860 1.00 89.81 256 ALA A CA 1
ATOM 1973 C C . ALA A 1 256 ? -11.016 13.475 -1.493 1.00 89.81 256 ALA A C 1
ATOM 1975 O O . ALA A 1 256 ? -11.371 14.284 -2.360 1.00 89.81 256 ALA A O 1
ATOM 1976 N N . LEU A 1 257 ? -11.464 13.539 -0.232 1.00 89.75 257 LEU A N 1
ATOM 1977 C CA . LEU A 1 257 ? -12.315 14.626 0.266 1.00 89.75 257 LEU A CA 1
ATOM 1978 C C . LEU A 1 257 ? -11.581 15.975 0.287 1.00 89.75 257 LEU A C 1
ATOM 1980 O O . LEU A 1 257 ? -12.232 16.995 0.083 1.00 89.75 257 LEU A O 1
ATOM 1984 N N . GLN A 1 258 ? -10.255 15.994 0.472 1.00 86.50 258 GLN A N 1
ATOM 1985 C CA . GLN A 1 258 ? -9.464 17.235 0.458 1.00 86.50 258 GLN A CA 1
ATOM 1986 C C . GLN A 1 258 ? -9.244 17.796 -0.948 1.00 86.50 258 GLN A C 1
ATOM 1988 O O . GLN A 1 258 ? -9.086 19.002 -1.102 1.00 86.50 258 GLN A O 1
ATOM 1993 N N . GLY A 1 259 ? -9.194 16.935 -1.967 1.00 84.38 259 GLY A N 1
ATOM 1994 C CA . GLY A 1 259 ? -8.955 17.356 -3.348 1.00 84.38 259 GLY A CA 1
ATOM 1995 C C . GLY A 1 259 ? -10.206 17.890 -4.054 1.00 84.38 259 GLY A C 1
ATOM 1996 O O . GLY A 1 259 ? -11.323 17.630 -3.629 1.00 84.38 259 GLY A O 1
ATOM 1997 N N . ASP A 1 260 ? -10.021 18.537 -5.208 1.00 83.00 260 ASP A N 1
ATOM 1998 C CA . ASP A 1 260 ? -11.111 19.114 -6.026 1.00 83.00 260 ASP A CA 1
ATOM 1999 C C . ASP A 1 260 ? -11.700 18.150 -7.079 1.00 83.00 260 ASP A C 1
ATOM 2001 O O . ASP A 1 260 ? -12.529 18.525 -7.907 1.00 83.00 260 ASP A O 1
ATOM 2005 N N . GLY A 1 261 ? -11.254 16.890 -7.111 1.00 84.69 261 GLY A N 1
ATOM 2006 C CA . GLY A 1 261 ? -11.682 15.923 -8.132 1.00 84.69 261 GLY A CA 1
ATOM 2007 C C . GLY A 1 261 ? -13.164 15.532 -8.013 1.00 84.69 261 GLY A C 1
ATOM 2008 O O . GLY A 1 261 ? -13.709 15.594 -6.916 1.00 84.69 261 GLY A O 1
ATOM 2009 N N . PRO A 1 262 ? -13.831 15.074 -9.088 1.00 88.62 262 PRO A N 1
ATOM 2010 C CA . PRO A 1 262 ? -15.233 14.664 -9.004 1.00 88.62 262 PRO A CA 1
ATOM 2011 C C . PRO A 1 262 ? -15.412 13.474 -8.051 1.00 88.62 262 PRO A C 1
ATOM 2013 O O . PRO A 1 262 ? -14.574 12.567 -8.031 1.00 88.62 262 PRO A O 1
ATOM 2016 N N . LEU A 1 263 ? -16.499 13.486 -7.276 1.00 92.44 263 LEU A N 1
ATOM 2017 C CA . LEU A 1 263 ? -16.842 12.443 -6.312 1.00 92.44 263 LEU A CA 1
ATOM 2018 C C . LEU A 1 263 ? -18.302 11.988 -6.479 1.00 92.44 263 LEU A C 1
ATOM 2020 O O . LEU A 1 263 ? -19.142 12.729 -6.983 1.00 92.44 263 LEU A O 1
ATOM 2024 N N . PRO A 1 264 ? -18.652 10.773 -6.026 1.00 89.88 264 PRO A N 1
ATOM 2025 C CA . PRO A 1 264 ? -20.044 10.368 -5.872 1.00 89.88 264 PRO A CA 1
ATOM 2026 C C . PRO A 1 264 ? -20.783 11.288 -4.889 1.00 89.88 264 PRO A C 1
ATOM 2028 O O . PRO A 1 264 ? -20.206 11.703 -3.887 1.00 89.88 264 PRO A O 1
ATOM 2031 N N . ARG A 1 265 ? -22.087 11.518 -5.109 1.00 85.31 265 ARG A N 1
ATOM 2032 C CA . ARG A 1 265 ? -22.921 12.449 -4.312 1.00 85.31 265 ARG A CA 1
ATOM 2033 C C . ARG A 1 265 ? -22.734 12.335 -2.791 1.00 85.31 265 ARG A C 1
ATOM 2035 O O . ARG A 1 265 ? -22.554 13.345 -2.128 1.00 85.31 265 ARG A O 1
ATOM 2042 N N . GLY A 1 266 ? -22.714 11.112 -2.248 1.00 84.38 266 GLY A N 1
ATOM 2043 C CA . GLY A 1 266 ? -22.548 10.898 -0.803 1.00 84.38 266 GLY A CA 1
ATOM 2044 C C . GLY A 1 266 ? -21.192 11.358 -0.250 1.00 84.38 266 GLY A C 1
ATOM 2045 O O . GLY A 1 266 ? -21.110 11.750 0.906 1.00 84.38 266 GLY A O 1
ATOM 2046 N N . LEU A 1 267 ? -20.135 11.351 -1.068 1.00 90.69 267 LEU A N 1
ATOM 2047 C CA . LEU A 1 267 ? -18.826 11.890 -0.693 1.00 90.69 267 LEU A CA 1
ATOM 2048 C C . LEU A 1 267 ? -18.715 13.398 -0.981 1.00 90.69 267 LEU A C 1
ATOM 2050 O O . LEU A 1 267 ? -17.979 14.084 -0.279 1.00 90.69 267 LEU A O 1
ATOM 2054 N N . GLU A 1 268 ? -19.454 13.943 -1.955 1.00 90.38 268 GLU A N 1
ATOM 2055 C CA . GLU A 1 268 ? -19.523 15.401 -2.166 1.00 90.38 268 GLU A CA 1
ATOM 2056 C C . GLU A 1 268 ? -20.172 16.125 -0.981 1.00 90.38 268 GLU A C 1
ATOM 2058 O O . GLU A 1 268 ? -19.687 17.171 -0.552 1.00 90.38 268 GLU A O 1
ATOM 2063 N N . GLU A 1 269 ? -21.229 15.548 -0.404 1.00 87.69 269 GLU A N 1
ATOM 2064 C CA . GLU A 1 269 ? -21.850 16.069 0.819 1.00 87.69 269 GLU A CA 1
ATOM 2065 C C . GLU A 1 269 ? -20.842 16.127 1.975 1.00 87.69 269 GLU A C 1
ATOM 2067 O O . GLU A 1 269 ? -20.765 17.142 2.666 1.00 87.69 269 GLU A O 1
ATOM 2072 N N . LEU A 1 270 ? -20.021 15.083 2.145 1.00 88.38 270 LEU A N 1
ATOM 2073 C CA . LEU A 1 270 ? -18.960 15.051 3.156 1.00 88.38 270 LEU A CA 1
ATOM 2074 C C . LEU A 1 270 ? -17.841 16.051 2.865 1.00 88.38 270 LEU A C 1
ATOM 2076 O O . LEU A 1 270 ? -17.408 16.750 3.778 1.00 88.38 270 LEU A O 1
ATOM 2080 N N . ARG A 1 271 ? -17.412 16.188 1.606 1.00 90.62 271 ARG A N 1
ATOM 2081 C CA . ARG A 1 271 ? -16.419 17.197 1.201 1.00 90.62 271 ARG A CA 1
ATOM 2082 C C . ARG A 1 271 ? -16.875 18.603 1.570 1.00 90.62 271 ARG A C 1
ATOM 2084 O O . ARG A 1 271 ? -16.101 19.360 2.146 1.00 90.62 271 ARG A O 1
ATOM 2091 N N . ASN A 1 272 ? -18.130 18.944 1.285 1.00 87.38 272 ASN A N 1
ATOM 2092 C CA . ASN A 1 272 ? -18.667 20.259 1.632 1.00 87.38 272 ASN A CA 1
ATOM 2093 C C . ASN A 1 272 ? -18.612 20.509 3.146 1.00 87.38 272 ASN A C 1
ATOM 2095 O O . ASN A 1 272 ? -18.369 21.636 3.564 1.00 87.38 272 ASN A O 1
ATOM 2099 N N . GLN A 1 273 ? -18.785 19.469 3.970 1.00 83.62 273 GLN A N 1
ATOM 2100 C CA . GLN A 1 273 ? -18.622 19.582 5.421 1.00 83.62 273 GLN A CA 1
ATOM 2101 C C . GLN A 1 273 ? -17.160 19.775 5.840 1.00 83.62 273 GLN A C 1
ATOM 2103 O O . GLN A 1 273 ? -16.908 20.590 6.721 1.00 83.62 273 GLN A O 1
ATOM 2108 N N . VAL A 1 274 ? -16.215 19.074 5.202 1.00 84.56 274 VAL A N 1
ATOM 2109 C CA . VAL A 1 274 ? -14.767 19.246 5.431 1.00 84.56 274 VAL A CA 1
ATOM 2110 C C . VAL A 1 274 ? -14.331 20.674 5.088 1.00 84.56 274 VAL A C 1
ATOM 2112 O O . VAL A 1 274 ? -13.589 21.299 5.842 1.00 84.56 274 VAL A O 1
ATOM 2115 N N . TRP A 1 275 ? -14.809 21.217 3.966 1.00 84.12 275 TRP A N 1
ATOM 2116 C CA . TRP A 1 275 ? -14.465 22.568 3.509 1.00 84.12 275 TRP A CA 1
ATOM 2117 C C . TRP A 1 275 ? -15.201 23.687 4.257 1.00 84.12 275 TRP A C 1
ATOM 2119 O O . TRP A 1 275 ? -14.723 24.819 4.268 1.00 84.12 275 TRP A O 1
ATOM 2129 N N . ALA A 1 276 ? -16.337 23.395 4.901 1.00 79.62 276 ALA A N 1
ATOM 2130 C CA . ALA A 1 276 ? -17.112 24.376 5.666 1.00 79.62 276 ALA A CA 1
ATOM 2131 C C . ALA A 1 276 ? -16.425 24.848 6.965 1.00 79.62 276 ALA A C 1
ATOM 2133 O O . ALA A 1 276 ? -16.899 25.802 7.580 1.00 79.62 276 ALA A O 1
ATOM 2134 N N . GLY A 1 277 ? -15.310 24.230 7.363 1.00 67.31 277 GLY A N 1
ATOM 2135 C CA . GLY A 1 277 ? -14.422 24.736 8.407 1.00 67.31 277 GLY A CA 1
ATOM 2136 C C . GLY A 1 277 ? -14.067 23.707 9.489 1.00 67.31 277 GLY A C 1
ATOM 2137 O O . GLY A 1 277 ? -14.760 22.705 9.656 1.00 67.31 277 GLY A O 1
ATOM 2138 N N . PRO A 1 278 ? -12.991 23.963 10.255 1.00 58.41 278 PRO A N 1
ATOM 2139 C CA . PRO A 1 278 ? -12.359 22.999 11.161 1.00 58.41 278 PRO A CA 1
ATOM 2140 C C . PRO A 1 278 ? -13.062 22.826 12.522 1.00 58.41 278 PRO A C 1
ATOM 2142 O O . PRO A 1 278 ? -12.515 22.171 13.400 1.00 58.41 278 PRO A O 1
ATOM 2145 N N . GLU A 1 279 ? -14.246 23.410 12.739 1.00 51.47 279 GLU A N 1
ATOM 2146 C CA . GLU A 1 279 ? -14.947 23.334 14.037 1.00 51.47 279 GLU A CA 1
ATOM 2147 C C . GLU A 1 279 ? -15.701 22.015 14.273 1.00 51.47 279 GLU A C 1
ATOM 2149 O O . GLU A 1 279 ? -16.225 21.796 15.363 1.00 51.47 279 GLU A O 1
ATOM 2154 N N . LYS A 1 280 ? -15.765 21.115 13.284 1.00 53.25 280 LYS A N 1
ATOM 2155 C CA . LYS A 1 280 ? -16.330 19.777 13.491 1.00 53.25 280 LYS A CA 1
ATOM 2156 C C . LYS A 1 280 ? -15.230 18.798 13.868 1.00 53.25 280 LYS A C 1
ATOM 2158 O O . LYS A 1 280 ? -14.308 18.578 13.090 1.00 53.25 280 LYS A O 1
ATOM 2163 N N . ASP A 1 281 ? -15.387 18.179 15.034 1.00 64.00 281 ASP A N 1
ATOM 2164 C CA . ASP A 1 281 ? -14.541 17.093 15.524 1.00 64.00 281 ASP A CA 1
ATOM 2165 C C . ASP A 1 281 ? -14.220 16.086 14.403 1.00 64.00 281 ASP A C 1
ATOM 2167 O O . ASP A 1 281 ? -15.134 15.492 13.822 1.00 64.00 281 ASP A O 1
ATOM 2171 N N . ASN A 1 282 ? -12.929 15.863 14.111 1.00 75.12 282 ASN A N 1
ATOM 2172 C CA . ASN A 1 282 ? -12.452 14.973 13.033 1.00 75.12 282 ASN A CA 1
ATOM 2173 C C . ASN A 1 282 ? -13.110 13.580 13.071 1.00 75.12 282 ASN A C 1
ATOM 2175 O O . ASN A 1 282 ? -13.291 12.936 12.037 1.00 75.12 282 ASN A O 1
ATOM 2179 N N . TRP A 1 283 ? -13.507 13.129 14.261 1.00 79.75 283 TRP A N 1
ATOM 2180 C CA . TRP A 1 283 ? -14.211 11.873 14.505 1.00 79.75 283 TRP A CA 1
ATOM 2181 C C . TRP A 1 283 ? -15.560 11.779 13.788 1.00 79.75 283 TRP A C 1
ATOM 2183 O O . TRP A 1 283 ? -15.914 10.706 13.306 1.00 79.75 283 TRP A O 1
ATOM 2193 N N . VAL A 1 284 ? -16.298 12.889 13.664 1.00 84.38 284 VAL A N 1
ATOM 2194 C CA . VAL A 1 284 ? -17.593 12.916 12.967 1.00 84.38 284 VAL A CA 1
ATOM 2195 C C . VAL A 1 284 ? -17.395 12.621 11.485 1.00 84.38 284 VAL A C 1
ATOM 2197 O O . VAL A 1 284 ? -18.100 11.783 10.933 1.00 84.38 284 VAL A O 1
ATOM 2200 N N . ILE A 1 285 ? -16.387 13.234 10.856 1.00 86.94 285 ILE A N 1
ATOM 2201 C CA . ILE A 1 285 ? -16.096 13.011 9.434 1.00 86.94 285 ILE A CA 1
ATOM 2202 C C . ILE A 1 285 ? -15.627 11.573 9.199 1.00 86.94 285 ILE A C 1
ATOM 2204 O O . ILE A 1 285 ? -16.084 10.927 8.256 1.00 86.94 285 ILE A O 1
ATOM 2208 N N . VAL A 1 286 ? -14.757 11.043 10.064 1.00 88.56 286 VAL A N 1
ATOM 2209 C CA . VAL A 1 286 ? -14.309 9.641 9.988 1.00 88.56 286 VAL A CA 1
ATOM 2210 C C . VAL A 1 286 ? -15.498 8.684 10.138 1.00 88.56 286 VAL A C 1
ATOM 2212 O O . VAL A 1 286 ? -15.652 7.756 9.342 1.00 88.56 286 VAL A O 1
ATOM 2215 N N . ARG A 1 287 ? -16.390 8.935 11.102 1.00 87.81 287 ARG A N 1
ATOM 2216 C CA . ARG A 1 287 ? -17.602 8.134 11.322 1.00 87.81 287 ARG A CA 1
ATOM 2217 C C . ARG A 1 287 ? -18.561 8.186 10.135 1.00 87.81 287 ARG A C 1
ATOM 2219 O O . ARG A 1 287 ? -19.055 7.148 9.701 1.00 87.81 287 ARG A O 1
ATOM 2226 N N . ASP A 1 288 ? -18.821 9.363 9.585 1.00 88.75 288 ASP A N 1
ATOM 2227 C CA . ASP A 1 288 ? -19.742 9.496 8.456 1.00 88.75 288 ASP A CA 1
ATOM 2228 C C . ASP A 1 288 ? -19.126 8.895 7.175 1.00 88.75 288 ASP A C 1
ATOM 2230 O O . ASP A 1 288 ? -19.822 8.272 6.368 1.00 88.75 288 ASP A O 1
ATOM 2234 N N . THR A 1 289 ? -17.798 8.964 7.027 1.00 90.31 289 THR A N 1
ATOM 2235 C CA . THR A 1 289 ? -17.073 8.292 5.935 1.00 90.31 289 THR A CA 1
ATOM 2236 C C . THR A 1 289 ? -17.173 6.767 6.047 1.00 90.31 289 THR A C 1
ATOM 2238 O O . THR A 1 289 ? -17.357 6.100 5.023 1.00 90.31 289 THR A O 1
ATOM 2241 N N . HIS A 1 290 ? -17.169 6.195 7.260 1.00 90.12 290 HIS A N 1
ATOM 2242 C CA . HIS A 1 290 ? -17.470 4.770 7.457 1.00 90.12 290 HIS A CA 1
ATOM 2243 C C . HIS A 1 290 ? -18.847 4.383 6.900 1.00 90.12 290 HIS A C 1
ATOM 2245 O O . HIS A 1 290 ? -18.940 3.396 6.168 1.00 90.12 290 HIS A O 1
ATOM 2251 N N . GLN A 1 291 ? -19.888 5.178 7.166 1.00 89.00 291 GLN A N 1
ATOM 2252 C CA . GLN A 1 291 ? -21.247 4.896 6.676 1.00 89.00 291 GLN A CA 1
ATOM 2253 C C . GLN A 1 291 ? -21.331 4.907 5.144 1.00 89.00 291 GLN A C 1
ATOM 2255 O O . GLN A 1 291 ? -22.089 4.142 4.537 1.00 89.00 291 GLN A O 1
ATOM 2260 N N . VAL A 1 292 ? -20.553 5.775 4.490 1.00 91.25 292 VAL A N 1
ATOM 2261 C CA . VAL A 1 292 ? -20.452 5.781 3.026 1.00 91.25 292 VAL A CA 1
ATOM 2262 C C . VAL A 1 292 ? -19.688 4.551 2.530 1.00 91.25 292 VAL A C 1
ATOM 2264 O O . VAL A 1 292 ? -20.109 3.909 1.559 1.00 91.25 292 VAL A O 1
ATOM 2267 N N . LEU A 1 293 ? -18.604 4.175 3.213 1.00 92.75 293 LEU A N 1
ATOM 2268 C CA . LEU A 1 293 ? -17.800 2.997 2.886 1.00 92.75 293 LEU A CA 1
ATOM 2269 C C . LEU A 1 293 ? -18.564 1.683 3.021 1.00 92.75 293 LEU A C 1
ATOM 2271 O O . LEU A 1 293 ? -18.338 0.807 2.192 1.00 92.75 293 LEU A O 1
ATOM 2275 N N . ASP A 1 294 ? -19.510 1.554 3.952 1.00 92.06 294 ASP A N 1
ATOM 2276 C CA . ASP A 1 294 ? -20.358 0.354 4.065 1.00 92.06 294 ASP A CA 1
ATOM 2277 C C . ASP A 1 294 ? -21.088 0.020 2.756 1.00 92.06 294 ASP A C 1
ATOM 2279 O O . ASP A 1 294 ? -21.311 -1.144 2.423 1.00 92.06 294 ASP A O 1
ATOM 2283 N N . LYS A 1 295 ? -21.439 1.044 1.969 1.00 92.44 295 LYS A N 1
ATOM 2284 C CA . LYS A 1 295 ? -22.117 0.883 0.672 1.00 92.44 295 LYS A CA 1
ATOM 2285 C C . LYS A 1 295 ? -21.143 0.845 -0.504 1.00 92.44 295 LYS A C 1
ATOM 2287 O O . LYS A 1 295 ? -21.446 0.235 -1.533 1.00 92.44 295 LYS A O 1
ATOM 2292 N N . LEU A 1 296 ? -20.022 1.552 -0.386 1.00 94.81 296 LEU A N 1
ATOM 2293 C CA . LEU A 1 296 ? -19.058 1.756 -1.465 1.00 94.81 296 LEU A CA 1
ATOM 2294 C C . LEU A 1 296 ? -18.026 0.627 -1.535 1.00 94.81 296 LEU A C 1
ATOM 2296 O O . LEU A 1 296 ? -17.768 0.109 -2.622 1.00 94.81 296 LEU A O 1
ATOM 2300 N N . PHE A 1 297 ? -17.472 0.220 -0.393 1.00 95.75 297 PHE A N 1
ATOM 2301 C CA . PHE A 1 297 ? -16.379 -0.745 -0.318 1.00 95.75 297 PHE A CA 1
ATOM 2302 C C . PHE A 1 297 ? -16.750 -2.126 -0.875 1.00 95.75 297 PHE A C 1
ATOM 2304 O O . PHE A 1 297 ? -15.977 -2.621 -1.687 1.00 95.75 297 PHE A O 1
ATOM 2311 N N . PRO A 1 298 ? -17.929 -2.723 -0.597 1.00 96.81 298 PRO A N 1
ATOM 2312 C CA . PRO A 1 298 ? -18.279 -4.017 -1.190 1.00 96.81 298 PRO A CA 1
ATOM 2313 C C . PRO A 1 298 ? -18.337 -3.986 -2.725 1.00 96.81 298 PRO A C 1
ATOM 2315 O O . PRO A 1 298 ? -17.935 -4.938 -3.390 1.00 96.81 298 PRO A O 1
ATOM 2318 N N . LYS A 1 299 ? -18.800 -2.870 -3.309 1.00 96.56 299 LYS A N 1
ATOM 2319 C CA . LYS A 1 299 ? -18.823 -2.679 -4.770 1.00 96.56 299 LYS A CA 1
ATOM 2320 C C . LYS A 1 299 ? -17.416 -2.520 -5.329 1.00 96.56 299 LYS A C 1
ATOM 2322 O O . LYS A 1 299 ? -17.107 -3.095 -6.367 1.00 96.56 299 LYS A O 1
ATOM 2327 N N . PHE A 1 300 ? -16.581 -1.750 -4.636 1.00 97.50 300 PHE A N 1
ATOM 2328 C CA . PHE A 1 300 ? -15.191 -1.542 -5.013 1.00 97.50 300 PHE A CA 1
ATOM 2329 C C . PHE A 1 300 ? -14.378 -2.838 -4.927 1.00 97.50 300 PHE A C 1
ATOM 2331 O O . PHE A 1 300 ? -13.704 -3.195 -5.887 1.00 97.50 300 PHE A O 1
ATOM 2338 N N . LEU A 1 301 ? -14.503 -3.581 -3.824 1.00 97.62 301 LEU A N 1
ATOM 2339 C CA . LEU A 1 301 ? -13.847 -4.868 -3.603 1.00 97.62 301 LEU A CA 1
ATOM 2340 C C . LEU A 1 301 ? -14.242 -5.883 -4.676 1.00 97.62 301 LEU A C 1
ATOM 2342 O O . LEU A 1 301 ? -13.374 -6.513 -5.276 1.00 97.62 301 LEU A O 1
ATOM 2346 N N . LYS A 1 302 ? -15.542 -5.987 -4.972 1.00 97.19 302 LYS A N 1
ATOM 2347 C CA . LYS A 1 302 ? -16.020 -6.833 -6.064 1.00 97.19 302 LYS A CA 1
ATOM 2348 C C . LYS A 1 302 ? -15.455 -6.383 -7.414 1.00 97.19 302 LYS A C 1
ATOM 2350 O O . LYS A 1 302 ? -14.973 -7.212 -8.172 1.00 97.19 302 LYS A O 1
ATOM 2355 N N . GLY A 1 303 ? -15.440 -5.078 -7.690 1.00 97.31 303 GLY A N 1
ATOM 2356 C CA . GLY A 1 303 ? -14.844 -4.535 -8.911 1.00 97.31 303 GLY A CA 1
ATOM 2357 C C . GLY A 1 303 ? -13.345 -4.834 -9.039 1.00 97.31 303 GLY A C 1
ATOM 2358 O O . GLY A 1 303 ? -12.877 -5.110 -10.138 1.00 97.31 303 GLY A O 1
ATOM 2359 N N . LEU A 1 304 ? -12.592 -4.833 -7.932 1.00 97.56 304 LEU A N 1
ATOM 2360 C CA . LEU A 1 304 ? -11.187 -5.255 -7.906 1.00 97.56 304 LEU A CA 1
ATOM 2361 C C . LEU A 1 304 ? -11.039 -6.730 -8.289 1.00 97.56 304 LEU A C 1
ATOM 2363 O O . LEU A 1 304 ? -10.216 -7.054 -9.145 1.00 97.56 304 LEU A O 1
ATOM 2367 N N . GLN A 1 305 ? -11.852 -7.601 -7.693 1.00 96.75 305 GLN A N 1
ATOM 2368 C CA . GLN A 1 305 ? -11.845 -9.038 -7.977 1.00 96.75 305 GLN A CA 1
ATOM 2369 C C . GLN A 1 305 ? -12.229 -9.324 -9.436 1.00 96.75 305 GLN A C 1
ATOM 2371 O O . GLN A 1 305 ? -11.503 -10.033 -10.131 1.00 96.75 305 GLN A O 1
ATOM 2376 N N . ASP A 1 306 ? -13.308 -8.706 -9.922 1.00 97.19 306 ASP A N 1
ATOM 2377 C CA . ASP A 1 306 ? -13.798 -8.849 -11.299 1.00 97.19 306 ASP A CA 1
ATOM 2378 C C . ASP A 1 306 ? -12.771 -8.332 -12.329 1.00 97.19 306 ASP A C 1
ATOM 2380 O O . ASP A 1 306 ? -12.650 -8.882 -13.423 1.00 97.19 306 ASP A O 1
ATOM 2384 N N . ALA A 1 307 ? -11.987 -7.305 -11.976 1.00 96.56 307 ALA A N 1
ATOM 2385 C CA . ALA A 1 307 ? -10.924 -6.756 -12.819 1.00 96.56 307 ALA A CA 1
ATOM 2386 C C . ALA A 1 307 ? -9.602 -7.555 -12.769 1.00 96.56 307 ALA A C 1
ATOM 2388 O O . ALA A 1 307 ? -8.667 -7.221 -13.501 1.00 96.56 307 ALA A O 1
ATOM 2389 N N . GLY A 1 308 ? -9.511 -8.598 -11.932 1.00 95.62 308 GLY A N 1
ATOM 2390 C CA . GLY A 1 308 ? -8.354 -9.495 -11.840 1.00 95.62 308 GLY A CA 1
ATOM 2391 C C . GLY A 1 308 ? -7.310 -9.125 -10.780 1.00 95.62 308 GLY A C 1
ATOM 2392 O O . GLY A 1 308 ? -6.181 -9.611 -10.847 1.00 95.62 308 GLY A O 1
ATOM 2393 N N . TRP A 1 309 ? -7.642 -8.274 -9.805 1.00 96.94 309 TRP A N 1
ATOM 2394 C CA . TRP A 1 309 ? -6.747 -7.983 -8.682 1.00 96.94 309 TRP A CA 1
ATOM 2395 C C . TRP A 1 309 ? -6.806 -9.070 -7.609 1.00 96.94 309 TRP A C 1
ATOM 2397 O O . TRP A 1 309 ? -7.877 -9.519 -7.199 1.00 96.94 309 TRP A O 1
ATOM 2407 N N . LYS A 1 310 ? -5.641 -9.432 -7.070 1.00 95.38 310 LYS A N 1
ATOM 2408 C CA . LYS A 1 310 ? -5.531 -10.271 -5.875 1.00 95.38 310 LYS A CA 1
ATOM 2409 C C . LYS A 1 310 ? -5.810 -9.413 -4.642 1.00 95.38 310 LYS A C 1
ATOM 2411 O O . LYS A 1 310 ? -4.993 -8.577 -4.275 1.00 95.38 310 LYS A O 1
ATOM 2416 N N . THR A 1 311 ? -6.956 -9.627 -3.995 1.00 93.31 311 THR A N 1
ATOM 2417 C CA . THR A 1 311 ? -7.366 -8.881 -2.787 1.00 93.31 311 THR A CA 1
ATOM 2418 C C . THR A 1 311 ? -6.920 -9.547 -1.485 1.00 93.31 311 THR A C 1
ATOM 2420 O O . THR A 1 311 ? -6.835 -8.887 -0.457 1.00 93.31 311 THR A O 1
ATOM 2423 N N . GLU A 1 312 ? -6.586 -10.839 -1.523 1.00 92.00 312 GLU A N 1
ATOM 2424 C CA . GLU A 1 312 ? -6.075 -11.579 -0.357 1.00 92.00 312 GLU A CA 1
ATOM 2425 C C . GLU A 1 312 ? -4.577 -11.374 -0.106 1.00 92.00 312 GLU A C 1
ATOM 2427 O O . GLU A 1 312 ? -4.063 -11.700 0.961 1.00 92.00 312 GLU A O 1
ATOM 2432 N N . LYS A 1 313 ? -3.862 -10.832 -1.096 1.00 89.50 313 LYS A N 1
ATOM 2433 C CA . LYS A 1 313 ? -2.444 -10.486 -1.000 1.00 89.50 313 LYS A CA 1
ATOM 2434 C C . LYS A 1 313 ? -2.266 -9.057 -1.480 1.00 89.50 313 LYS A C 1
ATOM 2436 O O . LYS A 1 313 ? -2.600 -8.747 -2.618 1.00 89.50 313 LYS A O 1
ATOM 2441 N N . HIS A 1 314 ? -1.702 -8.204 -0.639 1.00 90.25 314 HIS A N 1
ATOM 2442 C CA . HIS A 1 314 ? -1.424 -6.813 -0.976 1.00 90.25 314 HIS A CA 1
ATOM 2443 C C . HIS A 1 314 ? 0.038 -6.468 -0.693 1.00 90.25 314 HIS A C 1
ATOM 2445 O O . HIS A 1 314 ? 0.700 -7.114 0.113 1.00 90.25 314 HIS A O 1
ATOM 2451 N N . GLN A 1 315 ? 0.522 -5.422 -1.355 1.00 91.19 315 GLN A N 1
ATOM 2452 C CA . GLN A 1 315 ? 1.838 -4.811 -1.153 1.00 91.19 315 GLN A CA 1
ATOM 2453 C C . GLN A 1 315 ? 1.697 -3.429 -0.494 1.00 91.19 315 GLN A C 1
ATOM 2455 O O . GLN A 1 315 ? 2.480 -2.521 -0.749 1.00 91.19 315 GLN A O 1
ATOM 2460 N N . LEU A 1 316 ? 0.640 -3.244 0.300 1.00 90.88 316 LEU A N 1
ATOM 2461 C CA . LEU A 1 316 ? 0.498 -2.087 1.178 1.00 90.88 316 LEU A CA 1
ATOM 2462 C C . LEU A 1 316 ? 1.562 -2.155 2.278 1.00 90.88 316 LEU A C 1
ATOM 2464 O O . LEU A 1 316 ? 1.786 -3.227 2.843 1.00 90.88 316 LEU A O 1
ATOM 2468 N N . GLU A 1 317 ? 2.182 -1.018 2.585 1.00 89.25 317 GLU A N 1
ATOM 2469 C CA . GLU A 1 317 ? 3.105 -0.883 3.711 1.00 89.25 317 GLU A CA 1
ATOM 2470 C C . GLU A 1 317 ? 2.293 -0.890 5.010 1.00 89.25 317 GLU A C 1
ATOM 2472 O O . GLU A 1 317 ? 1.502 0.016 5.278 1.00 89.25 317 GLU A O 1
ATOM 2477 N N . VAL A 1 318 ? 2.426 -1.967 5.783 1.00 91.56 318 VAL A N 1
ATOM 2478 C CA . VAL A 1 318 ? 1.693 -2.174 7.033 1.00 91.56 318 VAL A CA 1
ATOM 2479 C C . VAL A 1 318 ? 2.696 -2.498 8.123 1.00 91.56 318 VAL A C 1
ATOM 2481 O O . VAL A 1 318 ? 3.374 -3.522 8.055 1.00 91.56 318 VAL A O 1
ATOM 2484 N N . ASP A 1 319 ? 2.750 -1.648 9.140 1.00 90.56 319 ASP A N 1
ATOM 2485 C CA . ASP A 1 319 ? 3.543 -1.891 10.337 1.00 90.56 319 ASP A CA 1
ATOM 2486 C C . ASP A 1 319 ? 2.981 -3.087 11.132 1.00 90.56 319 ASP A C 1
ATOM 2488 O O . ASP A 1 319 ? 1.796 -3.448 11.068 1.00 90.56 319 ASP A O 1
ATOM 2492 N N . GLU A 1 320 ? 3.841 -3.724 11.926 1.00 90.44 320 GLU A N 1
ATOM 2493 C CA . GLU A 1 320 ? 3.487 -4.933 12.677 1.00 90.44 320 GLU A CA 1
ATOM 2494 C C . GLU A 1 320 ? 2.642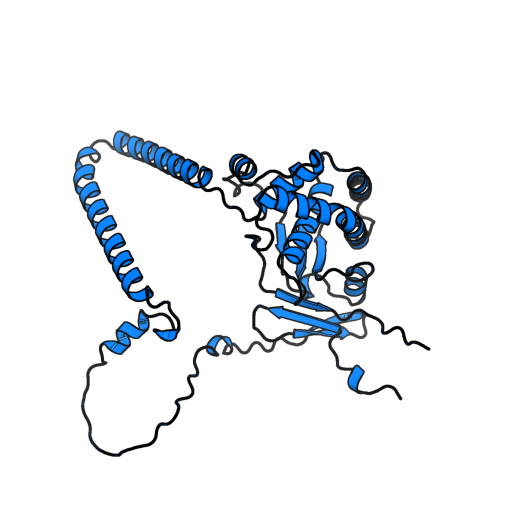 -4.665 13.933 1.00 90.44 320 GLU A C 1
ATOM 2496 O O . GLU A 1 320 ? 2.340 -5.608 14.670 1.00 90.44 320 GLU A O 1
ATOM 2501 N N . TRP A 1 321 ? 2.238 -3.417 14.211 1.00 92.38 321 TRP A N 1
ATOM 2502 C CA . TRP A 1 321 ? 1.394 -3.162 15.376 1.00 92.38 321 TRP A CA 1
ATOM 2503 C C . TRP A 1 321 ? -0.019 -3.677 15.171 1.00 92.38 321 TRP A C 1
ATOM 2505 O O . TRP A 1 321 ? -0.674 -3.435 14.151 1.00 92.38 321 TRP A O 1
ATOM 2515 N N . ARG A 1 322 ? -0.518 -4.351 16.197 1.00 94.75 322 ARG A N 1
ATOM 2516 C CA . ARG A 1 322 ? -1.907 -4.768 16.331 1.00 94.75 322 ARG A CA 1
ATOM 2517 C C . ARG A 1 322 ? -2.424 -4.354 17.695 1.00 94.75 322 ARG A C 1
ATOM 2519 O O . ARG A 1 322 ? -1.663 -4.260 18.655 1.00 94.75 322 ARG A O 1
ATOM 2526 N N . ALA A 1 323 ? -3.720 -4.108 17.788 1.00 92.75 323 ALA A N 1
ATOM 2527 C CA . ALA A 1 323 ? -4.352 -3.729 19.039 1.00 92.75 323 ALA A CA 1
ATOM 2528 C C . ALA A 1 323 ? -5.671 -4.464 19.268 1.00 92.75 323 ALA A C 1
ATOM 2530 O O . ALA A 1 323 ? -6.274 -5.035 18.361 1.00 92.75 323 ALA A O 1
ATOM 2531 N N . THR A 1 324 ? -6.122 -4.449 20.511 1.00 90.94 324 THR A N 1
ATOM 2532 C CA . THR A 1 324 ? -7.463 -4.875 20.910 1.00 90.94 324 THR A CA 1
ATOM 2533 C C . THR A 1 324 ? -8.047 -3.804 21.804 1.00 90.94 324 THR A C 1
ATOM 2535 O O . THR A 1 324 ? -7.352 -3.297 22.678 1.00 90.94 324 THR A O 1
ATOM 2538 N N . TRP A 1 325 ? -9.317 -3.476 21.624 1.00 89.06 325 TRP A N 1
ATOM 2539 C CA . TRP A 1 325 ? -10.024 -2.495 22.440 1.00 89.06 325 TRP A CA 1
ATOM 2540 C C . TRP A 1 325 ? -11.332 -3.114 22.926 1.00 89.06 325 TRP A C 1
ATOM 2542 O O . TRP A 1 325 ? -12.120 -3.642 22.144 1.00 89.06 325 TRP A O 1
ATOM 2552 N N . LEU A 1 326 ? -11.546 -3.084 24.237 1.00 73.44 326 LEU A N 1
ATOM 2553 C CA . LEU A 1 326 ? -12.737 -3.608 24.893 1.00 73.44 326 LEU A CA 1
ATOM 2554 C C . LEU A 1 326 ? -13.634 -2.430 25.256 1.00 73.44 326 LEU A C 1
ATOM 2556 O O . LEU A 1 326 ? -13.690 -1.983 26.397 1.00 73.44 326 LEU A O 1
ATOM 2560 N N . LEU A 1 327 ? -14.337 -1.912 24.256 1.00 60.66 327 LEU A N 1
ATOM 2561 C CA . LEU A 1 327 ? -15.377 -0.912 24.456 1.00 60.66 327 LEU A CA 1
ATOM 2562 C C . LEU A 1 327 ? -16.720 -1.522 24.079 1.00 60.66 327 LEU A C 1
ATOM 2564 O O . LEU A 1 327 ? -17.312 -1.250 23.043 1.00 60.66 327 LEU A O 1
ATOM 2568 N N . SER A 1 328 ? -17.201 -2.398 24.948 1.00 45.34 328 SER A N 1
ATOM 2569 C CA . SER A 1 328 ? -18.631 -2.625 25.072 1.00 45.34 328 SER A CA 1
ATOM 2570 C C . SER A 1 328 ? -18.977 -2.403 26.534 1.00 45.34 328 SER A C 1
ATOM 2572 O O . SER A 1 328 ? -18.460 -3.135 27.380 1.00 45.34 328 SER A O 1
ATOM 2574 N N . PRO A 1 329 ? -19.827 -1.419 26.877 1.00 39.34 329 PRO A N 1
ATOM 2575 C CA . PRO A 1 329 ? -20.536 -1.524 28.132 1.00 39.34 329 PRO A CA 1
ATOM 2576 C C . PRO A 1 329 ? -21.352 -2.807 28.006 1.00 39.34 329 PRO A C 1
ATOM 2578 O O . PRO A 1 329 ? -22.211 -2.909 27.126 1.00 39.34 329 PRO A O 1
ATOM 2581 N N . GLU A 1 330 ? -21.059 -3.816 28.826 1.00 34.59 330 GLU A N 1
ATOM 2582 C CA . GLU A 1 330 ? -22.016 -4.892 29.041 1.00 34.59 330 GLU A CA 1
ATOM 2583 C C . GLU A 1 330 ? -23.349 -4.201 29.335 1.00 34.59 330 GLU A C 1
ATOM 2585 O O . GLU A 1 330 ? -23.504 -3.532 30.362 1.00 34.59 330 GLU A O 1
ATOM 2590 N N . LYS A 1 331 ? -24.303 -4.286 28.398 1.00 34.19 331 LYS A N 1
ATOM 2591 C CA . LYS A 1 331 ? -25.693 -3.998 28.717 1.00 34.19 331 LYS A CA 1
ATOM 2592 C C . LYS A 1 331 ? -26.010 -4.973 29.835 1.00 34.19 331 LYS A C 1
ATOM 2594 O O . LYS A 1 331 ? -26.206 -6.156 29.571 1.00 34.19 331 LYS A O 1
ATOM 2599 N N . LYS A 1 332 ? -25.999 -4.488 31.078 1.00 30.75 332 LYS A N 1
ATOM 2600 C CA . LYS A 1 332 ? -26.615 -5.184 32.199 1.00 30.75 332 LYS A CA 1
ATOM 2601 C C . LYS A 1 332 ? -28.056 -5.405 31.773 1.00 30.75 332 LYS A C 1
ATOM 2603 O O . LYS A 1 332 ? -28.853 -4.470 31.770 1.00 30.75 332 LYS A O 1
ATOM 2608 N N . VAL A 1 333 ? -28.337 -6.611 31.294 1.00 31.83 333 VAL A N 1
ATOM 2609 C CA . VAL A 1 333 ? -29.695 -7.101 31.127 1.00 31.83 333 VAL A CA 1
ATOM 2610 C C . VAL A 1 333 ? -30.243 -7.132 32.548 1.00 31.83 333 VAL A C 1
ATOM 2612 O O . VAL A 1 333 ? -29.774 -7.913 33.374 1.00 31.83 333 VAL A O 1
ATOM 2615 N N . LEU A 1 334 ? -31.083 -6.140 32.845 1.00 32.12 334 LEU A N 1
ATOM 2616 C CA . LEU A 1 334 ? -31.845 -6.027 34.083 1.00 32.12 334 LEU A CA 1
ATOM 2617 C C . LEU A 1 334 ? -32.825 -7.189 34.213 1.00 32.12 334 LEU A C 1
ATOM 2619 O O . LEU A 1 334 ? -33.403 -7.575 33.169 1.00 32.12 334 LEU A O 1
#